Protein AF-A0A2H6LCN6-F1 (afdb_monomer_lite)

InterPro domains:
  IPR060695 HetZ-like [PF28104] (1-224)

Organism: NCBI:txid1861711

Radius of gyration: 23.99 Å; chains: 1; bounding box: 51×75×47 Å

pLDDT: mean 71.48, std 24.02, range [26.62, 96.69]

Secondary structure (DSSP, 8-state):
-TTSS--------BTTB------S--SHHHHHS-------HHHHH---S----S-SHHHHHHHHHHHHTTPPPPPHHHHHHHHHHHHHHHHHHHHTT-HHHHHHHHHHHTT--HHHHHHHTT--HHHHHHHHHHHHHHHHHIIIIISHHHHHHHTT--GGGGGG--HHHHHHHHHHS-HHHHHHHHHHHTT--HHHHHHHHT--HHHHHHHHHHHHHHHHHHHHHTT---------

Sequence (236 aa):
MAFTERYGKRRIPLPGRQQQLIILRAQTFSQQQPPETSVDIEQASEGSSGDGDGSWEEPAVHQLRSTMATQPEPEPEEDTLRSVVITELMSYLEQKQQSDCADYFSLRLKDLSTQEIETILNLTPRQRDYLQQRFKYHLIRFALLHRWELVHEWLEASLQTNLGLTPQQWEAYTSQLDEKQRSLLDLKQQGQPDEKIAKTLGLSMAQLQKRWFKILEQAWEIRNSLVSGSGASTHE

Structure (mmCIF, N/CA/C/O backbone):
data_AF-A0A2H6LCN6-F1
#
_entry.id   AF-A0A2H6LCN6-F1
#
loop_
_atom_site.group_PDB
_atom_site.id
_atom_site.type_symbol
_atom_site.label_atom_id
_atom_site.label_alt_id
_atom_site.label_comp_id
_atom_site.label_asym_id
_atom_site.label_entity_id
_atom_site.label_seq_id
_atom_site.pdbx_PDB_ins_code
_atom_site.Cartn_x
_atom_site.Cartn_y
_atom_site.Cartn_z
_atom_site.occupancy
_atom_site.B_iso_or_equiv
_atom_site.auth_seq_id
_atom_site.auth_comp_id
_atom_site.auth_asym_id
_atom_site.auth_atom_id
_atom_site.pdbx_PDB_model_num
ATOM 1 N N . MET A 1 1 ? 21.346 1.767 -2.905 1.00 28.45 1 MET A N 1
ATOM 2 C CA . MET A 1 1 ? 19.897 1.486 -3.024 1.00 28.45 1 MET A CA 1
ATOM 3 C C . MET A 1 1 ? 19.655 -0.026 -2.978 1.00 28.45 1 MET A C 1
ATOM 5 O O . MET A 1 1 ? 19.176 -0.605 -3.939 1.00 28.45 1 MET A O 1
ATOM 9 N N . ALA A 1 2 ? 19.984 -0.681 -1.862 1.00 26.62 2 ALA A N 1
ATOM 10 C CA . ALA A 1 2 ? 19.865 -2.138 -1.707 1.00 26.62 2 ALA A CA 1
ATOM 11 C C . ALA A 1 2 ? 18.451 -2.565 -1.251 1.00 26.62 2 ALA A C 1
ATOM 13 O O . ALA A 1 2 ? 18.298 -3.383 -0.352 1.00 26.62 2 ALA A O 1
ATOM 14 N N . PHE A 1 3 ? 17.411 -1.953 -1.828 1.00 31.33 3 PHE A N 1
ATOM 15 C CA . PHE A 1 3 ? 16.014 -2.127 -1.397 1.00 31.33 3 PHE A CA 1
ATOM 16 C C . PHE A 1 3 ? 15.195 -3.018 -2.355 1.00 31.33 3 PHE A C 1
ATOM 18 O O . PHE A 1 3 ? 14.040 -3.328 -2.088 1.00 31.33 3 PHE A O 1
ATOM 25 N N . THR A 1 4 ? 15.781 -3.462 -3.472 1.00 29.69 4 THR A N 1
ATOM 26 C CA . THR A 1 4 ? 15.070 -4.162 -4.563 1.00 29.69 4 THR A CA 1
ATOM 27 C C . THR A 1 4 ? 15.633 -5.545 -4.912 1.00 29.69 4 THR A C 1
ATOM 29 O O . THR A 1 4 ? 15.162 -6.165 -5.870 1.00 29.69 4 THR A O 1
ATOM 32 N N . GLU A 1 5 ? 16.612 -6.052 -4.155 1.00 32.50 5 GLU A N 1
ATOM 33 C CA . GLU A 1 5 ? 17.463 -7.168 -4.602 1.00 32.50 5 GLU A CA 1
ATOM 34 C C . GLU A 1 5 ? 17.247 -8.535 -3.946 1.00 32.50 5 GLU A C 1
ATOM 36 O O . GLU A 1 5 ? 17.967 -9.466 -4.289 1.00 32.50 5 GLU A O 1
ATOM 41 N N . ARG A 1 6 ? 16.278 -8.746 -3.051 1.00 32.25 6 ARG A N 1
ATOM 42 C CA . ARG A 1 6 ? 16.182 -10.060 -2.382 1.00 32.25 6 ARG A CA 1
ATOM 43 C C . ARG A 1 6 ? 14.769 -10.545 -2.137 1.00 32.25 6 ARG A C 1
ATOM 45 O O . ARG A 1 6 ? 14.374 -10.606 -0.985 1.00 32.25 6 ARG A O 1
ATOM 52 N N . TYR A 1 7 ? 14.022 -10.917 -3.178 1.00 33.53 7 TYR A N 1
ATOM 53 C CA . TYR A 1 7 ? 12.707 -11.533 -2.966 1.00 33.53 7 TYR A CA 1
ATOM 54 C C . TYR A 1 7 ? 12.333 -12.563 -4.035 1.00 33.53 7 TYR A C 1
ATOM 56 O O . T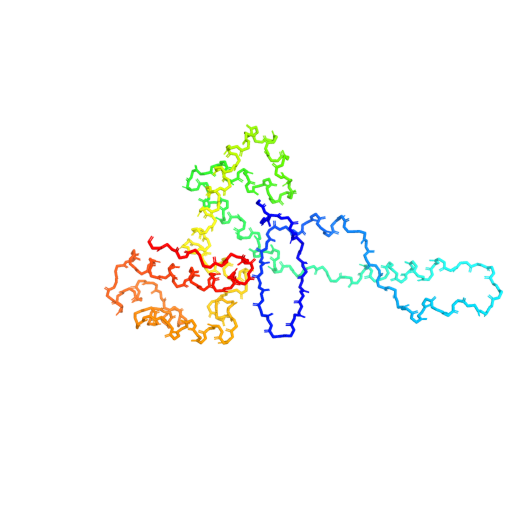YR A 1 7 ? 12.059 -12.209 -5.181 1.00 33.53 7 TYR A O 1
ATOM 64 N N . GLY A 1 8 ? 12.279 -13.821 -3.592 1.00 30.28 8 GLY A N 1
ATOM 65 C CA . GLY A 1 8 ? 11.270 -14.812 -3.961 1.00 30.28 8 GLY A CA 1
ATOM 66 C C . GLY A 1 8 ? 10.455 -15.159 -2.702 1.00 30.28 8 GLY A C 1
ATOM 67 O O . GLY A 1 8 ? 10.974 -15.069 -1.585 1.00 30.28 8 GLY A O 1
ATOM 68 N N . LYS A 1 9 ? 9.168 -15.491 -2.858 1.00 34.91 9 LYS A N 1
ATOM 69 C CA . LYS A 1 9 ? 8.232 -15.843 -1.770 1.00 34.91 9 LYS A CA 1
ATOM 70 C C . LYS A 1 9 ? 8.715 -17.132 -1.078 1.00 34.91 9 LYS A C 1
ATOM 72 O O . LYS A 1 9 ? 8.449 -18.221 -1.569 1.00 34.91 9 LYS A O 1
ATOM 77 N N . ARG A 1 10 ? 9.394 -17.032 0.072 1.00 33.03 10 ARG A N 1
ATOM 78 C CA . ARG A 1 10 ? 9.550 -18.160 1.009 1.00 33.03 10 ARG A CA 1
ATOM 79 C C . ARG A 1 10 ? 8.737 -17.850 2.264 1.00 33.03 10 ARG A C 1
ATOM 81 O O . ARG A 1 10 ? 9.038 -16.890 2.970 1.00 33.03 10 ARG A O 1
ATOM 88 N N . ARG A 1 11 ? 7.701 -18.652 2.538 1.00 39.31 11 ARG A N 1
ATOM 89 C CA . ARG A 1 11 ? 7.079 -18.724 3.869 1.00 39.31 11 ARG A CA 1
ATOM 90 C C . ARG A 1 11 ? 8.160 -19.285 4.805 1.00 39.31 11 ARG A C 1
ATOM 92 O O . ARG A 1 11 ? 8.452 -20.473 4.735 1.00 39.31 11 ARG A O 1
ATOM 99 N N . ILE A 1 12 ? 8.808 -18.444 5.612 1.00 36.09 12 ILE A N 1
ATOM 100 C CA . ILE A 1 12 ? 9.667 -18.916 6.709 1.00 36.09 12 ILE A CA 1
ATOM 101 C C . ILE A 1 12 ? 8.837 -18.791 7.989 1.00 36.09 12 ILE A C 1
ATOM 103 O O . ILE A 1 12 ? 8.703 -17.679 8.502 1.00 36.09 12 ILE A O 1
ATOM 107 N N . PRO A 1 13 ? 8.242 -19.882 8.502 1.00 35.38 13 PRO A N 1
ATOM 108 C CA . PRO A 1 13 ? 7.629 -19.853 9.819 1.00 35.38 13 PRO A CA 1
ATOM 109 C C . PRO A 1 13 ? 8.750 -19.692 10.850 1.00 35.38 13 PRO A C 1
ATOM 111 O O . PRO A 1 13 ? 9.486 -20.632 11.140 1.00 35.38 13 PRO A O 1
ATOM 114 N N . LEU A 1 14 ? 8.921 -18.481 11.380 1.00 37.59 14 LEU A N 1
ATOM 115 C CA . LEU A 1 14 ? 9.747 -18.261 12.562 1.00 37.59 14 LEU A CA 1
ATOM 116 C C . LEU A 1 14 ? 8.844 -18.331 13.798 1.00 37.59 14 LEU A C 1
ATOM 118 O O . LEU A 1 14 ? 7.821 -17.637 13.832 1.00 37.59 14 LEU A O 1
ATOM 122 N N . PRO A 1 15 ? 9.200 -19.119 14.828 1.00 32.84 15 PRO A N 1
ATOM 123 C CA . PRO A 1 15 ? 8.455 -19.122 16.078 1.00 32.84 15 PRO A CA 1
ATOM 124 C C . PRO A 1 15 ? 8.457 -17.701 16.666 1.00 32.84 15 PRO A C 1
ATOM 126 O O . PRO A 1 15 ? 9.507 -17.142 16.975 1.00 32.84 15 PRO A O 1
ATOM 129 N N . GLY A 1 16 ? 7.269 -17.094 16.764 1.00 46.12 16 GLY A N 1
ATOM 130 C CA . GLY A 1 16 ? 7.057 -15.797 17.418 1.00 46.12 16 GLY A CA 1
ATOM 131 C C . GLY A 1 16 ? 7.176 -14.532 16.553 1.00 46.12 16 GLY A C 1
ATOM 132 O O . GLY A 1 16 ? 7.201 -13.441 17.120 1.00 46.12 16 GLY A O 1
ATOM 133 N N . ARG A 1 17 ? 7.235 -14.610 15.213 1.00 41.69 17 ARG A N 1
ATOM 134 C CA . ARG A 1 17 ? 7.243 -13.411 14.342 1.00 41.69 17 ARG A CA 1
ATOM 135 C C . ARG A 1 17 ? 6.288 -13.549 13.156 1.00 41.69 17 ARG A C 1
ATOM 137 O O . ARG A 1 17 ? 6.516 -14.375 12.281 1.00 41.69 17 ARG A O 1
ATOM 144 N N . GLN A 1 18 ? 5.264 -12.695 13.091 1.00 41.59 18 GLN A N 1
ATOM 145 C CA . GLN A 1 18 ? 4.463 -12.497 11.878 1.00 41.59 18 GLN A CA 1
ATOM 146 C C . GLN A 1 18 ? 5.061 -11.335 11.083 1.00 41.59 18 GLN A C 1
ATOM 148 O O . GLN A 1 18 ? 4.838 -10.169 11.393 1.00 41.59 18 GLN A O 1
ATOM 153 N N . GLN A 1 19 ? 5.888 -11.653 10.091 1.00 37.28 19 GLN A N 1
ATOM 154 C CA . GLN A 1 19 ? 6.303 -10.702 9.063 1.00 37.28 19 GLN A CA 1
ATOM 155 C C . GLN A 1 19 ? 5.749 -11.192 7.727 1.00 37.28 19 GLN A C 1
ATOM 157 O O . GLN A 1 19 ? 6.141 -12.250 7.241 1.00 37.28 19 GLN A O 1
ATOM 162 N N . GLN A 1 20 ? 4.834 -10.418 7.144 1.00 36.53 20 GLN A N 1
ATOM 163 C CA . GLN A 1 20 ? 4.311 -10.620 5.797 1.00 36.53 20 GLN A CA 1
ATOM 164 C C . GLN A 1 20 ? 4.776 -9.454 4.920 1.00 36.53 20 GLN A C 1
ATOM 166 O O . GLN A 1 20 ? 4.265 -8.338 5.007 1.00 36.53 20 GLN A O 1
ATOM 171 N N . LEU A 1 21 ? 5.766 -9.718 4.069 1.00 36.62 21 LEU A N 1
ATOM 172 C CA . LEU A 1 21 ? 6.075 -8.884 2.912 1.00 36.62 21 LEU A CA 1
ATOM 173 C C . LEU A 1 21 ? 5.532 -9.600 1.682 1.00 36.62 21 LEU A C 1
ATOM 175 O O . LEU A 1 21 ? 6.139 -10.554 1.194 1.00 36.62 21 LEU A O 1
ATOM 179 N N . ILE A 1 22 ? 4.399 -9.140 1.161 1.00 39.41 22 ILE A N 1
ATOM 180 C CA . ILE A 1 22 ? 3.970 -9.531 -0.180 1.00 39.41 22 ILE A CA 1
ATOM 181 C C . ILE A 1 22 ? 4.684 -8.608 -1.151 1.00 39.41 22 ILE A C 1
ATOM 183 O O . ILE A 1 22 ? 4.366 -7.429 -1.306 1.00 39.41 22 ILE A O 1
ATOM 187 N N . ILE A 1 23 ? 5.716 -9.164 -1.769 1.00 37.53 23 ILE A N 1
ATOM 188 C CA . ILE A 1 23 ? 6.458 -8.530 -2.843 1.00 37.53 23 ILE A CA 1
ATOM 189 C C . ILE A 1 23 ? 6.049 -9.236 -4.125 1.00 37.53 23 ILE A C 1
ATOM 191 O O . ILE A 1 23 ? 6.101 -10.459 -4.228 1.00 37.53 23 ILE A O 1
ATOM 195 N N . LEU A 1 24 ? 5.595 -8.433 -5.086 1.00 38.62 24 LEU A N 1
ATOM 196 C CA . LEU A 1 24 ? 5.210 -8.808 -6.446 1.00 38.62 24 LEU A CA 1
ATOM 197 C C . LEU A 1 24 ? 6.424 -9.335 -7.243 1.00 38.62 24 LEU A C 1
ATOM 199 O O . LEU A 1 24 ? 6.860 -8.695 -8.194 1.00 38.62 24 LEU A O 1
ATOM 203 N N . ARG A 1 25 ? 7.015 -10.455 -6.825 1.00 38.84 25 ARG A N 1
ATOM 204 C CA . ARG A 1 25 ? 7.988 -11.243 -7.593 1.00 38.84 25 ARG A CA 1
ATOM 205 C C . ARG A 1 25 ? 7.870 -12.701 -7.177 1.00 38.84 25 ARG A C 1
ATOM 207 O O . ARG A 1 25 ? 8.316 -13.075 -6.093 1.00 38.84 25 ARG A O 1
ATOM 214 N N . ALA A 1 26 ? 7.240 -13.512 -8.016 1.00 36.38 26 ALA A N 1
ATOM 215 C CA . ALA A 1 26 ? 7.164 -14.950 -7.778 1.00 36.38 26 ALA A CA 1
ATOM 216 C C . ALA A 1 26 ? 6.954 -15.777 -9.056 1.00 36.38 26 ALA A C 1
ATOM 218 O O . ALA A 1 26 ? 6.445 -16.883 -8.945 1.00 36.38 26 ALA A O 1
ATOM 219 N N . GLN A 1 27 ? 7.326 -15.295 -10.248 1.00 40.25 27 GLN A N 1
ATOM 220 C CA . GLN A 1 27 ? 7.398 -16.190 -11.411 1.00 40.25 27 GLN A CA 1
ATOM 221 C C . GLN A 1 27 ? 8.844 -16.576 -11.745 1.00 40.25 27 GLN A C 1
ATOM 223 O O . GLN A 1 27 ? 9.127 -17.751 -11.944 1.00 40.25 27 GLN A O 1
ATOM 228 N N . THR A 1 28 ? 9.802 -15.654 -11.689 1.00 39.06 28 THR A N 1
ATOM 229 C CA . THR A 1 28 ? 11.196 -15.968 -12.066 1.00 39.06 28 THR A CA 1
ATOM 230 C C . THR A 1 28 ? 11.962 -16.820 -11.056 1.00 39.06 28 THR A C 1
ATOM 232 O O . THR A 1 28 ? 12.754 -17.660 -11.469 1.00 39.06 28 THR A O 1
ATOM 235 N N . PHE A 1 29 ? 11.736 -16.670 -9.744 1.00 40.22 29 PHE A N 1
ATOM 236 C CA . PHE A 1 29 ? 12.520 -17.431 -8.757 1.00 40.22 29 PHE A CA 1
ATOM 237 C C . PHE A 1 29 ? 12.154 -18.924 -8.738 1.00 40.22 29 PHE A C 1
ATOM 239 O O . PHE A 1 29 ? 13.048 -19.750 -8.626 1.00 40.22 29 PHE A O 1
ATOM 246 N N . SER A 1 30 ? 10.877 -19.288 -8.918 1.00 39.81 30 SER A N 1
ATOM 247 C CA . SER A 1 30 ? 10.485 -20.705 -9.000 1.00 39.81 30 SER A CA 1
ATOM 248 C C . SER A 1 30 ? 10.854 -21.346 -10.341 1.00 39.81 30 SER A C 1
ATOM 250 O O . SER A 1 30 ? 11.123 -22.539 -10.375 1.00 39.81 30 SER A O 1
ATOM 252 N N . GLN A 1 31 ? 10.913 -20.572 -11.433 1.00 39.78 31 GLN A N 1
ATOM 253 C CA . GLN A 1 31 ? 11.301 -21.087 -12.753 1.00 39.78 31 GLN A CA 1
ATOM 254 C C . GLN A 1 31 ? 12.821 -21.151 -12.976 1.00 39.78 31 GLN A C 1
ATOM 256 O O . GLN A 1 31 ? 13.271 -21.900 -13.839 1.00 39.78 31 GLN A O 1
ATOM 261 N N . GLN A 1 32 ? 13.616 -20.374 -12.231 1.00 39.25 32 GLN A N 1
ATOM 262 C CA . GLN A 1 32 ? 15.083 -20.377 -12.334 1.00 39.25 32 GLN A CA 1
ATOM 263 C C . GLN A 1 32 ? 15.787 -21.149 -11.213 1.00 39.25 32 GLN A C 1
ATOM 265 O O . GLN A 1 32 ? 17.002 -21.338 -11.287 1.00 39.25 32 GLN A O 1
ATOM 270 N N . GLN A 1 33 ? 15.067 -21.607 -10.185 1.00 39.81 33 GLN A N 1
ATOM 271 C CA . GLN A 1 33 ? 15.630 -22.577 -9.254 1.00 39.81 33 GLN A CA 1
ATOM 272 C C . GLN A 1 33 ? 15.673 -23.954 -9.929 1.00 39.81 33 GLN A C 1
ATOM 274 O O . GLN A 1 33 ? 14.645 -24.421 -10.426 1.00 39.81 33 GLN A O 1
ATOM 279 N N . PRO A 1 34 ? 16.834 -24.637 -9.940 1.00 42.47 34 PRO A N 1
ATOM 280 C CA . PRO A 1 34 ? 16.850 -26.069 -10.190 1.00 42.47 34 PRO A CA 1
ATOM 281 C C . PRO A 1 34 ? 15.880 -26.728 -9.200 1.00 42.47 34 PRO A C 1
ATOM 283 O O . PRO A 1 34 ? 15.844 -26.295 -8.045 1.00 42.47 34 PRO A O 1
ATOM 286 N N . PRO A 1 35 ? 15.094 -27.737 -9.607 1.00 46.28 35 PRO A N 1
ATOM 287 C CA . PRO A 1 35 ? 14.203 -28.437 -8.690 1.00 46.28 35 PRO A CA 1
ATOM 288 C C . PRO A 1 35 ? 15.004 -28.940 -7.481 1.00 46.28 35 PRO A C 1
ATOM 290 O O . PRO A 1 35 ? 15.865 -29.811 -7.610 1.00 46.28 35 PRO A O 1
ATOM 293 N N . GLU A 1 36 ? 14.766 -28.348 -6.307 1.00 43.69 36 GLU A N 1
ATOM 294 C CA . GLU A 1 36 ? 15.452 -28.740 -5.078 1.00 43.69 36 GLU A CA 1
ATOM 295 C C . GLU A 1 36 ? 14.887 -30.090 -4.623 1.00 43.69 36 GLU A C 1
ATOM 297 O O . GLU A 1 36 ? 13.738 -30.196 -4.198 1.00 43.69 36 GLU A O 1
ATOM 302 N N . THR A 1 37 ? 15.703 -31.137 -4.739 1.00 45.06 37 THR A N 1
ATOM 303 C CA . THR A 1 37 ? 15.413 -32.459 -4.178 1.00 45.06 37 THR A CA 1
ATOM 304 C C . THR A 1 37 ? 16.066 -32.533 -2.804 1.00 45.06 37 THR A C 1
ATOM 306 O O . THR A 1 37 ? 17.290 -32.475 -2.695 1.00 45.06 37 THR A O 1
ATOM 309 N N . SER A 1 38 ? 15.270 -32.638 -1.740 1.00 41.53 38 SER A N 1
ATOM 310 C CA . SER A 1 38 ? 15.794 -32.962 -0.414 1.00 41.53 38 SER A CA 1
ATOM 311 C C . SER A 1 38 ? 16.201 -34.433 -0.399 1.00 41.53 38 SER A C 1
ATOM 313 O O . SER A 1 38 ? 15.341 -35.308 -0.486 1.00 41.53 38 SER A O 1
ATOM 315 N N . VAL A 1 39 ? 17.503 -34.697 -0.318 1.00 41.53 39 VAL A N 1
ATOM 316 C CA . VAL A 1 39 ? 18.042 -36.049 -0.149 1.00 41.53 39 VAL A CA 1
ATOM 317 C C . VAL A 1 39 ? 18.209 -36.301 1.344 1.00 41.53 39 VAL A C 1
ATOM 319 O O . VAL A 1 39 ? 18.858 -35.511 2.033 1.00 41.53 39 VAL A O 1
ATOM 322 N N . ASP A 1 40 ? 17.602 -37.374 1.844 1.00 44.00 40 ASP A N 1
ATOM 323 C CA . ASP A 1 40 ? 17.824 -37.833 3.211 1.00 44.00 40 ASP A CA 1
ATOM 324 C C . ASP A 1 40 ? 19.282 -38.306 3.351 1.00 44.00 40 ASP A C 1
ATOM 326 O O . ASP A 1 40 ? 19.753 -39.159 2.593 1.00 44.00 40 ASP A O 1
ATOM 330 N N . ILE A 1 41 ? 20.017 -37.709 4.293 1.00 45.25 41 ILE A N 1
ATOM 331 C CA . ILE A 1 41 ? 21.436 -38.000 4.531 1.00 45.25 41 ILE A CA 1
ATOM 332 C C . ILE A 1 41 ? 21.637 -39.450 4.983 1.00 45.25 41 ILE A C 1
ATOM 334 O O . ILE A 1 41 ? 22.669 -40.033 4.647 1.00 45.25 41 ILE A O 1
ATOM 338 N N . GLU A 1 42 ? 20.669 -40.050 5.686 1.00 47.97 42 GLU A N 1
ATOM 339 C CA . GLU A 1 42 ? 20.775 -41.456 6.091 1.00 47.97 42 GLU A CA 1
ATOM 340 C C . GLU A 1 42 ? 20.684 -42.378 4.869 1.00 47.97 42 GLU A C 1
ATOM 342 O O . GLU A 1 42 ? 21.542 -43.241 4.682 1.00 47.97 42 GLU A O 1
ATOM 347 N N . GLN A 1 43 ? 19.755 -42.098 3.951 1.00 50.94 43 GLN A N 1
ATOM 348 C CA . GLN A 1 43 ? 19.548 -42.875 2.724 1.00 50.94 43 GLN A CA 1
ATOM 349 C C . GLN A 1 43 ? 20.700 -42.727 1.709 1.00 50.94 43 GLN A C 1
ATOM 351 O O . GLN A 1 43 ? 20.960 -43.636 0.922 1.00 50.94 43 GLN A O 1
ATOM 356 N N . ALA A 1 44 ? 21.431 -41.608 1.739 1.00 50.25 44 ALA A N 1
ATOM 357 C CA . ALA A 1 44 ? 22.631 -41.398 0.925 1.00 50.25 44 ALA A CA 1
ATOM 358 C C . ALA A 1 44 ? 23.881 -42.128 1.463 1.00 50.25 44 ALA A C 1
ATOM 360 O O . ALA A 1 44 ? 24.870 -42.260 0.740 1.00 50.25 44 ALA A O 1
ATOM 361 N N . SER A 1 45 ? 23.859 -42.583 2.722 1.00 49.00 45 SER A N 1
ATOM 362 C CA . SER A 1 45 ? 25.023 -43.171 3.402 1.00 49.00 45 SER A CA 1
ATOM 363 C C . SER A 1 45 ? 25.109 -44.702 3.323 1.00 49.00 45 SER A C 1
ATOM 365 O O . SER A 1 45 ? 26.173 -45.264 3.576 1.00 49.00 45 SER A O 1
ATOM 367 N N . GLU A 1 46 ? 24.039 -45.388 2.908 1.00 50.78 46 GLU A N 1
ATOM 368 C CA . GLU A 1 46 ? 23.971 -46.863 2.876 1.00 50.78 46 GLU A CA 1
ATOM 369 C C . GLU A 1 46 ? 24.609 -47.509 1.626 1.00 50.78 46 GLU A C 1
ATOM 371 O O . GLU A 1 46 ? 24.524 -48.719 1.406 1.00 50.78 46 GLU A O 1
ATOM 376 N N . GLY A 1 47 ? 25.312 -46.732 0.802 1.00 47.62 47 GLY A N 1
ATOM 377 C CA . GLY A 1 47 ? 26.015 -47.232 -0.377 1.00 47.62 47 GLY A CA 1
ATOM 378 C C . GLY A 1 47 ? 27.361 -47.888 -0.061 1.00 47.62 47 GLY A C 1
ATOM 379 O O . GLY A 1 47 ? 28.391 -47.277 -0.321 1.00 47.62 47 GLY A O 1
ATOM 380 N N . SER A 1 48 ? 27.371 -49.123 0.456 1.00 48.84 48 SER A N 1
ATOM 381 C CA . SER A 1 48 ? 28.388 -50.143 0.119 1.00 48.84 48 SER A CA 1
ATOM 382 C C . SER A 1 48 ? 28.132 -51.454 0.864 1.00 48.84 48 SER A C 1
ATOM 384 O O . SER A 1 48 ? 28.595 -51.628 1.991 1.00 48.84 48 SER A O 1
ATOM 386 N N . SER A 1 49 ? 27.420 -52.386 0.224 1.00 44.97 49 SER A N 1
ATOM 387 C CA . SER A 1 49 ? 27.595 -53.843 0.377 1.00 44.97 49 SER A CA 1
ATOM 388 C C . SER A 1 49 ? 26.682 -54.573 -0.614 1.00 44.97 49 SER A C 1
ATOM 390 O O . SER A 1 49 ? 25.565 -54.945 -0.270 1.00 44.97 49 SER A O 1
ATOM 392 N N . GLY A 1 50 ? 27.136 -54.785 -1.849 1.00 41.44 50 GLY A N 1
ATOM 393 C CA . GLY A 1 50 ? 26.408 -55.644 -2.785 1.00 41.44 50 GLY A CA 1
ATOM 394 C C . GLY A 1 50 ? 26.765 -55.388 -4.237 1.00 41.44 50 GLY A C 1
ATOM 395 O O . GLY A 1 50 ? 26.247 -54.464 -4.850 1.00 41.44 50 GLY A O 1
ATOM 396 N N . ASP A 1 51 ? 27.656 -56.223 -4.756 1.00 46.03 51 ASP A N 1
ATOM 397 C CA . ASP A 1 51 ? 27.975 -56.383 -6.174 1.00 46.03 51 ASP A CA 1
ATOM 398 C C . ASP A 1 51 ? 26.674 -56.575 -6.985 1.00 46.03 51 ASP A C 1
ATOM 400 O O . ASP A 1 51 ? 25.884 -57.474 -6.685 1.00 46.03 51 ASP A O 1
ATOM 404 N N . GLY A 1 52 ? 26.411 -55.711 -7.967 1.00 37.69 52 GLY A N 1
ATOM 405 C CA . GLY A 1 52 ? 25.142 -55.716 -8.696 1.00 37.69 52 GLY A CA 1
ATOM 406 C C . GLY A 1 52 ? 25.066 -54.638 -9.770 1.00 37.69 52 GLY A C 1
ATOM 407 O O . GLY A 1 52 ? 24.586 -53.533 -9.532 1.00 37.69 52 GLY A O 1
ATOM 408 N N . ASP A 1 53 ? 25.560 -54.989 -10.952 1.00 46.78 53 ASP A N 1
ATOM 409 C CA . ASP A 1 53 ? 25.337 -54.308 -12.226 1.00 46.78 53 ASP A CA 1
ATOM 410 C C . ASP A 1 53 ? 23.827 -54.108 -12.484 1.00 46.78 53 ASP A C 1
ATOM 412 O O . ASP A 1 53 ? 23.062 -55.074 -12.479 1.00 46.78 53 ASP A O 1
ATOM 416 N N . GLY A 1 54 ? 23.398 -52.858 -12.701 1.00 45.19 54 GLY A N 1
ATOM 417 C CA . GLY A 1 54 ? 22.063 -52.531 -13.217 1.00 45.19 54 GLY A CA 1
ATOM 418 C C . GLY A 1 54 ? 21.215 -51.557 -12.385 1.00 45.19 54 GLY A C 1
ATOM 419 O O . GLY A 1 54 ? 20.574 -51.931 -11.412 1.00 45.19 54 GLY A O 1
ATOM 420 N N . SER A 1 55 ? 21.100 -50.325 -12.892 1.00 46.09 55 SER A N 1
ATOM 421 C CA . SER A 1 55 ? 19.948 -49.418 -12.716 1.00 46.09 55 SER A CA 1
ATOM 422 C C . SER A 1 55 ? 19.643 -48.880 -11.302 1.00 46.09 55 SER A C 1
ATOM 424 O O . SER A 1 55 ? 18.542 -49.023 -10.775 1.00 46.09 55 SER A O 1
ATOM 426 N N . TRP A 1 56 ? 20.586 -48.139 -10.712 1.00 42.66 56 TRP A N 1
ATOM 427 C CA . TRP A 1 56 ? 20.292 -47.233 -9.583 1.00 42.66 56 TRP A CA 1
ATOM 428 C C . TRP A 1 56 ? 19.480 -45.987 -9.995 1.00 42.66 56 TRP A C 1
ATOM 430 O O . TRP A 1 56 ? 18.955 -45.274 -9.142 1.00 42.66 56 TRP A O 1
ATOM 440 N N . GLU A 1 57 ? 19.361 -45.711 -11.297 1.00 45.59 57 GLU A N 1
ATOM 441 C CA . GLU A 1 57 ? 18.720 -44.493 -11.802 1.00 45.59 57 GLU A CA 1
ATOM 442 C C . GLU A 1 57 ? 17.188 -44.609 -11.901 1.00 45.59 57 GLU A C 1
ATOM 444 O O . GLU A 1 57 ? 16.488 -43.615 -11.737 1.00 45.59 57 GLU A O 1
ATOM 449 N N . GLU A 1 58 ? 16.612 -45.796 -12.107 1.00 49.62 58 GLU A N 1
ATOM 450 C CA . GLU A 1 58 ? 15.162 -45.928 -12.328 1.00 49.62 58 GLU A CA 1
ATOM 451 C C . GLU A 1 58 ? 14.263 -45.658 -11.107 1.00 49.62 58 GLU A C 1
ATOM 453 O O . GLU A 1 58 ? 13.295 -44.905 -11.265 1.00 49.62 58 GLU A O 1
ATOM 458 N N . PRO A 1 59 ? 14.513 -46.199 -9.896 1.00 52.53 59 PRO A N 1
ATOM 459 C CA . PRO A 1 59 ? 13.569 -46.054 -8.785 1.00 52.53 59 PRO A CA 1
ATOM 460 C C . PRO A 1 59 ? 13.537 -44.624 -8.230 1.00 52.53 59 PRO A C 1
ATOM 462 O O . PRO A 1 59 ? 12.457 -44.095 -7.956 1.00 52.53 59 PRO A O 1
ATOM 465 N N . ALA A 1 60 ? 14.696 -43.961 -8.159 1.00 52.03 60 ALA A N 1
ATOM 466 C CA . ALA A 1 60 ? 14.802 -42.569 -7.728 1.00 52.03 60 ALA A CA 1
ATOM 467 C C . ALA A 1 60 ? 14.110 -41.617 -8.719 1.00 52.03 60 ALA A C 1
ATOM 469 O O . ALA A 1 60 ? 13.361 -40.725 -8.317 1.00 52.03 60 ALA A O 1
ATOM 470 N N . VAL A 1 61 ? 14.279 -41.846 -10.027 1.00 53.53 61 VAL A N 1
ATOM 471 C CA . VAL A 1 61 ? 13.634 -41.039 -11.075 1.00 53.53 61 VAL A CA 1
ATOM 472 C C . VAL A 1 61 ? 12.123 -41.298 -11.131 1.00 53.53 61 VAL A C 1
ATOM 474 O O . VAL A 1 61 ? 11.346 -40.379 -11.401 1.00 53.53 61 VAL A O 1
ATOM 477 N N . HIS A 1 62 ? 11.667 -42.518 -10.832 1.00 53.94 62 HIS A N 1
ATOM 478 C CA . HIS A 1 62 ? 10.240 -42.835 -10.759 1.00 53.94 62 HIS A CA 1
ATOM 479 C C . HIS A 1 62 ? 9.572 -42.218 -9.522 1.00 53.94 62 HIS A C 1
ATOM 481 O O . HIS A 1 62 ? 8.461 -41.698 -9.631 1.00 53.94 62 HIS A O 1
ATOM 487 N N . GLN A 1 63 ? 10.249 -42.202 -8.368 1.00 53.25 63 GLN A N 1
ATOM 488 C CA . GLN A 1 63 ? 9.783 -41.486 -7.175 1.00 53.25 63 GLN A CA 1
ATOM 489 C C . GLN A 1 63 ? 9.747 -39.973 -7.389 1.00 53.25 63 GLN A C 1
ATOM 491 O O . GLN A 1 63 ? 8.760 -39.351 -6.996 1.00 53.25 63 GLN A O 1
ATOM 496 N N . LEU A 1 64 ? 10.747 -39.398 -8.068 1.00 49.41 64 LEU A N 1
ATOM 497 C CA . LEU A 1 64 ? 10.764 -37.988 -8.474 1.00 49.41 64 LEU A CA 1
ATOM 498 C C . LEU A 1 64 ? 9.575 -37.645 -9.383 1.00 49.41 64 LEU A C 1
ATOM 500 O O . LEU A 1 64 ? 8.874 -36.668 -9.139 1.00 49.41 64 LEU A O 1
ATOM 504 N N . ARG A 1 65 ? 9.268 -38.479 -10.387 1.00 51.66 65 ARG A N 1
ATOM 505 C CA . ARG A 1 65 ? 8.085 -38.280 -11.248 1.00 51.66 65 ARG A CA 1
ATOM 506 C C . ARG A 1 65 ? 6.772 -38.380 -10.471 1.00 51.66 65 ARG A C 1
ATOM 508 O O . ARG A 1 65 ? 5.880 -37.563 -10.685 1.00 51.66 65 ARG A O 1
ATOM 515 N N . SER A 1 66 ? 6.660 -39.340 -9.556 1.00 52.88 66 SER A N 1
ATOM 516 C CA . SER A 1 66 ? 5.463 -39.513 -8.726 1.00 52.88 66 SER A CA 1
ATOM 517 C C . SER A 1 66 ? 5.249 -38.350 -7.753 1.00 52.88 66 SER A C 1
ATOM 519 O O . SER A 1 66 ? 4.113 -37.916 -7.584 1.00 52.88 66 SER A O 1
ATOM 521 N N . THR A 1 67 ? 6.321 -37.811 -7.159 1.00 50.59 67 T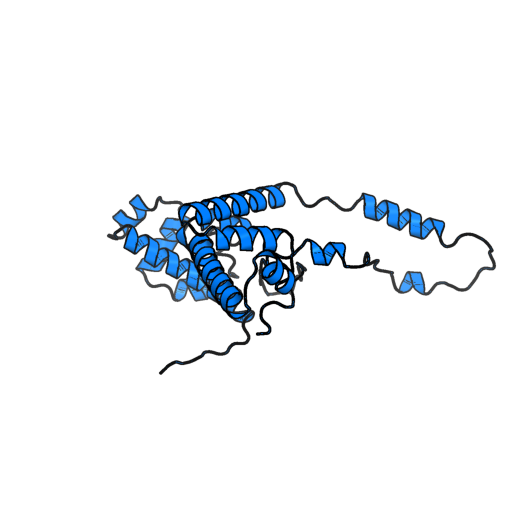HR A N 1
ATOM 522 C CA . THR A 1 67 ? 6.258 -36.658 -6.236 1.00 50.59 67 THR A CA 1
ATOM 523 C C . THR A 1 67 ? 6.018 -35.338 -6.962 1.00 50.59 67 THR A C 1
ATOM 525 O O . THR A 1 67 ? 5.278 -34.499 -6.454 1.00 50.59 67 THR A O 1
ATOM 528 N N . MET A 1 68 ? 6.543 -35.166 -8.179 1.00 45.88 68 MET A N 1
ATOM 529 C CA . MET A 1 68 ? 6.193 -34.024 -9.033 1.00 45.88 68 MET A CA 1
ATOM 530 C C . MET A 1 68 ? 4.719 -34.056 -9.469 1.00 45.88 68 MET A C 1
ATOM 532 O O . MET A 1 68 ? 4.100 -33.004 -9.576 1.00 45.88 68 MET A O 1
ATOM 536 N N . ALA A 1 69 ? 4.134 -35.243 -9.663 1.00 51.81 69 ALA A N 1
ATOM 537 C CA . ALA A 1 69 ? 2.721 -35.401 -10.021 1.00 51.81 69 ALA A CA 1
ATOM 538 C C . ALA A 1 69 ? 1.739 -35.183 -8.851 1.00 51.81 69 ALA A C 1
ATOM 540 O O . ALA A 1 69 ? 0.538 -35.073 -9.084 1.00 51.81 69 ALA A O 1
ATOM 541 N N . THR A 1 70 ? 2.224 -35.135 -7.604 1.00 44.69 70 THR A N 1
ATOM 542 C CA . THR A 1 70 ? 1.400 -34.907 -6.401 1.00 44.69 70 THR A CA 1
ATOM 543 C C . THR A 1 70 ? 1.578 -33.525 -5.779 1.00 44.69 70 THR A C 1
ATOM 545 O O . THR A 1 70 ? 0.984 -33.270 -4.731 1.00 44.69 70 THR A O 1
ATOM 548 N N . GLN A 1 71 ? 2.353 -32.619 -6.392 1.00 41.91 71 GLN A N 1
ATOM 549 C CA . GLN A 1 71 ? 2.367 -31.230 -5.937 1.00 41.91 71 GLN A CA 1
ATOM 550 C C . GLN A 1 71 ? 0.960 -30.639 -6.109 1.00 41.91 71 GLN A C 1
ATOM 552 O O . GLN A 1 71 ? 0.459 -30.610 -7.234 1.00 41.91 71 GLN A O 1
ATOM 557 N N . PRO A 1 72 ? 0.302 -30.196 -5.021 1.00 43.19 72 PRO A N 1
ATOM 558 C CA . PRO A 1 72 ? -0.963 -29.491 -5.133 1.00 43.19 72 PRO A CA 1
ATOM 559 C C . PRO A 1 72 ? -0.723 -28.242 -5.978 1.00 43.19 72 PRO A C 1
ATOM 561 O O . PRO A 1 72 ? 0.163 -27.446 -5.654 1.00 43.19 72 PRO A O 1
ATOM 564 N N . GLU A 1 73 ? -1.481 -28.080 -7.063 1.00 48.50 73 GLU A N 1
ATOM 565 C CA . GLU A 1 73 ? -1.547 -26.790 -7.744 1.00 48.50 73 GLU A CA 1
ATOM 566 C C . GLU A 1 73 ? -1.919 -25.711 -6.710 1.00 48.50 73 GLU A C 1
ATOM 568 O O . GLU A 1 73 ? -2.702 -25.997 -5.795 1.00 48.50 73 GLU A O 1
ATOM 573 N N . PRO A 1 74 ? -1.333 -24.501 -6.790 1.00 47.94 74 PRO A N 1
ATOM 574 C CA . PRO A 1 74 ? -1.708 -23.414 -5.894 1.00 47.94 74 PRO A CA 1
ATOM 575 C C . PRO A 1 74 ? -3.230 -23.229 -5.936 1.00 47.94 74 PRO A C 1
ATOM 577 O O . PRO A 1 74 ? -3.827 -23.232 -7.011 1.00 47.94 74 PRO A O 1
ATOM 580 N N . GLU A 1 75 ? -3.857 -23.139 -4.759 1.00 45.03 75 GLU A N 1
ATOM 581 C CA . GLU A 1 75 ? -5.314 -23.078 -4.629 1.00 45.03 75 GLU A CA 1
ATOM 582 C C . GLU A 1 75 ? -5.906 -21.986 -5.542 1.00 45.03 75 GLU A C 1
ATOM 584 O O . GLU A 1 75 ? -5.418 -20.851 -5.543 1.00 45.03 75 GLU A O 1
ATOM 589 N N . PRO A 1 76 ? -6.981 -22.286 -6.296 1.00 52.97 76 PRO A N 1
ATOM 590 C CA . PRO A 1 76 ? -7.527 -21.386 -7.315 1.00 52.97 76 PRO A CA 1
ATOM 591 C C . PRO A 1 76 ? -7.998 -20.035 -6.751 1.00 52.97 76 PRO A C 1
ATOM 593 O O . PRO A 1 76 ? -8.061 -19.046 -7.480 1.00 52.97 76 PRO A O 1
ATOM 596 N N . GLU A 1 77 ? -8.311 -19.957 -5.457 1.00 51.91 77 GLU A N 1
ATOM 597 C CA . GLU A 1 77 ? -8.819 -18.744 -4.812 1.00 51.91 77 GLU A CA 1
ATOM 598 C C . GLU A 1 77 ? -7.755 -17.632 -4.707 1.00 51.91 77 GLU A C 1
ATOM 600 O O . GLU A 1 77 ? -8.049 -16.478 -5.035 1.00 51.91 77 GLU A O 1
ATOM 605 N N . GLU A 1 78 ? -6.501 -17.953 -4.356 1.00 51.91 78 GLU A N 1
ATOM 606 C CA . GLU A 1 78 ? -5.420 -16.953 -4.250 1.00 51.91 78 GLU A CA 1
ATOM 607 C C . GLU A 1 78 ? -5.112 -16.304 -5.615 1.00 51.91 78 GLU A C 1
ATOM 609 O O . GLU A 1 78 ? -4.904 -15.084 -5.708 1.00 51.91 78 GLU A O 1
ATOM 614 N N . ASP A 1 79 ? -5.132 -17.102 -6.687 1.00 62.31 79 ASP A N 1
ATOM 615 C CA . ASP A 1 79 ? -4.899 -16.626 -8.053 1.00 62.31 79 ASP A CA 1
ATOM 616 C C . ASP A 1 79 ? -6.055 -15.751 -8.559 1.00 62.31 79 ASP A C 1
ATOM 618 O O . ASP A 1 79 ? -5.823 -14.741 -9.240 1.00 62.31 79 ASP A O 1
ATOM 622 N N . THR A 1 80 ? -7.295 -16.049 -8.153 1.00 78.19 80 THR A N 1
ATOM 623 C CA . THR A 1 80 ? -8.447 -15.201 -8.494 1.00 78.19 80 THR A CA 1
ATOM 624 C C . THR A 1 80 ? -8.373 -13.834 -7.815 1.00 78.19 80 THR A C 1
ATOM 626 O O . THR A 1 80 ? -8.453 -12.818 -8.510 1.00 78.19 80 THR A O 1
ATOM 629 N N . LEU A 1 81 ? -8.124 -13.757 -6.502 1.00 76.94 81 LEU A N 1
ATOM 630 C CA . LEU A 1 81 ? -8.083 -12.480 -5.779 1.00 76.94 81 LEU A CA 1
ATOM 631 C C . LEU A 1 81 ? -6.924 -11.589 -6.252 1.00 76.94 81 LEU A C 1
ATOM 633 O O . LEU A 1 81 ? -7.092 -10.382 -6.449 1.00 76.94 81 LEU A O 1
ATOM 637 N N . ARG A 1 82 ? -5.764 -12.195 -6.541 1.00 79.06 82 ARG A N 1
ATOM 638 C CA . ARG A 1 82 ? -4.628 -11.505 -7.165 1.00 79.06 82 ARG A CA 1
ATOM 639 C C . ARG A 1 82 ? -5.020 -10.872 -8.502 1.00 79.06 82 ARG A C 1
ATOM 641 O O . ARG A 1 82 ? -4.678 -9.714 -8.752 1.00 79.06 82 ARG A O 1
ATOM 648 N N . SER A 1 83 ? -5.716 -11.614 -9.364 1.00 82.19 83 SER A N 1
ATOM 649 C CA . SER A 1 83 ? -6.139 -11.114 -10.679 1.00 82.19 83 SER A CA 1
ATOM 650 C C . SER A 1 83 ? -7.101 -9.923 -10.563 1.00 82.19 83 SER A C 1
ATOM 652 O O . SER A 1 83 ? -6.971 -8.946 -11.309 1.00 82.19 83 SER A O 1
ATOM 654 N N . VAL A 1 84 ? -7.994 -9.943 -9.566 1.00 87.81 84 VAL A N 1
ATOM 655 C CA . VAL A 1 84 ? -8.919 -8.842 -9.263 1.00 87.81 84 VAL A CA 1
ATOM 656 C C . VAL A 1 84 ? -8.151 -7.604 -8.799 1.00 87.81 84 VAL A C 1
ATOM 658 O O . VAL A 1 84 ? -8.362 -6.522 -9.341 1.00 87.81 84 VAL A O 1
ATOM 661 N N . VAL A 1 85 ? -7.202 -7.752 -7.865 1.00 86.12 85 VAL A N 1
ATOM 662 C CA . VAL A 1 85 ? -6.344 -6.645 -7.398 1.00 86.12 85 VAL A CA 1
ATOM 663 C C . VAL A 1 85 ? -5.581 -6.002 -8.557 1.00 86.12 85 VAL A C 1
ATOM 665 O O . VAL A 1 85 ? -5.532 -4.775 -8.655 1.00 86.12 85 VAL A O 1
ATOM 668 N N . ILE A 1 86 ? -4.991 -6.816 -9.440 1.00 86.62 86 ILE A N 1
ATOM 669 C CA . ILE A 1 86 ? -4.253 -6.332 -10.615 1.00 86.62 86 ILE A CA 1
ATOM 670 C C . ILE A 1 86 ? -5.175 -5.537 -11.541 1.00 86.62 86 ILE A C 1
ATOM 672 O O . ILE A 1 86 ? -4.818 -4.432 -11.950 1.00 86.62 86 ILE A O 1
ATOM 676 N N . THR A 1 87 ? -6.356 -6.078 -11.841 1.00 90.25 87 THR A N 1
ATOM 677 C CA . THR A 1 87 ? -7.341 -5.442 -12.726 1.00 90.25 87 THR A CA 1
ATOM 678 C C . THR A 1 87 ? -7.793 -4.097 -12.160 1.00 90.25 87 THR A C 1
ATOM 680 O O . THR A 1 87 ? -7.727 -3.079 -12.846 1.00 90.25 87 THR A O 1
ATOM 683 N N . GLU A 1 88 ? -8.158 -4.060 -10.879 1.00 89.62 88 GLU A N 1
ATOM 684 C CA . GLU A 1 88 ? -8.587 -2.838 -10.195 1.00 89.62 88 GLU A CA 1
ATOM 685 C C . GLU A 1 88 ? -7.471 -1.784 -10.121 1.00 89.62 88 GLU A C 1
ATOM 687 O O . GLU A 1 88 ? -7.734 -0.589 -10.277 1.00 89.62 88 GLU A O 1
ATOM 692 N N . LEU A 1 89 ? -6.214 -2.200 -9.924 1.00 90.19 89 LEU A N 1
ATOM 693 C CA . LEU A 1 89 ? -5.073 -1.284 -9.932 1.00 90.19 89 LEU A CA 1
ATOM 694 C C . LEU A 1 89 ? -4.829 -0.698 -11.329 1.00 90.19 89 LEU A C 1
ATOM 696 O O . LEU A 1 89 ? -4.572 0.501 -11.441 1.00 90.19 89 LEU A O 1
ATOM 700 N N . MET A 1 90 ? -4.944 -1.504 -12.388 1.00 90.62 90 MET A N 1
ATOM 701 C CA . MET A 1 90 ? -4.830 -1.026 -13.771 1.00 90.62 90 MET A CA 1
ATOM 702 C C . MET A 1 90 ? -5.926 -0.004 -14.091 1.00 90.62 90 MET A C 1
ATOM 704 O O . MET A 1 90 ? -5.612 1.116 -14.496 1.00 90.62 90 MET A O 1
ATOM 708 N N . SER A 1 91 ? -7.190 -0.321 -13.788 1.00 94.56 91 SER A N 1
ATOM 709 C CA . SER A 1 91 ? -8.309 0.613 -13.973 1.00 94.56 91 SER A CA 1
ATOM 710 C C . SER A 1 91 ? -8.141 1.901 -13.160 1.00 94.56 91 SER A C 1
ATOM 712 O O . SER A 1 91 ? -8.454 2.992 -13.640 1.00 94.56 91 SER A O 1
ATOM 714 N N . TYR A 1 92 ? -7.600 1.816 -11.941 1.00 94.31 92 TYR A N 1
ATOM 715 C CA . TYR A 1 92 ? -7.274 2.996 -11.140 1.00 94.31 92 TYR A CA 1
ATOM 716 C C . TYR A 1 92 ? -6.204 3.877 -11.804 1.00 94.31 92 TYR A C 1
ATOM 718 O O . TYR A 1 92 ? -6.354 5.101 -11.836 1.00 94.31 92 TYR A O 1
ATOM 726 N N . LEU A 1 93 ? -5.129 3.288 -12.338 1.00 92.62 93 LEU A N 1
ATOM 727 C CA . LEU A 1 93 ? -4.067 4.037 -13.019 1.00 92.62 93 LEU A CA 1
ATOM 728 C C . LEU A 1 93 ? -4.590 4.724 -14.287 1.00 92.62 93 LEU A C 1
ATOM 730 O O . LEU A 1 93 ? -4.297 5.903 -14.501 1.00 92.62 93 LEU A O 1
ATOM 734 N N . GLU A 1 94 ? -5.427 4.040 -15.067 1.00 94.81 94 GLU A N 1
ATOM 735 C CA . GLU A 1 94 ? -6.106 4.602 -16.241 1.00 94.81 94 GLU A CA 1
ATOM 736 C C . GLU A 1 94 ? -7.024 5.770 -15.862 1.00 94.81 94 GLU A C 1
ATOM 738 O O . GLU A 1 94 ? -6.923 6.855 -16.440 1.00 94.81 94 GLU A O 1
ATOM 743 N N . GLN A 1 95 ? -7.856 5.610 -14.826 1.00 96.12 95 GLN A N 1
ATOM 744 C CA . GLN A 1 95 ? -8.729 6.677 -14.326 1.00 96.12 95 GLN A CA 1
ATOM 745 C C . GLN A 1 95 ? -7.931 7.909 -13.861 1.00 96.12 95 GLN A C 1
ATOM 747 O O . GLN A 1 95 ? -8.402 9.044 -13.967 1.00 96.12 95 GLN A O 1
ATOM 752 N N . LYS A 1 96 ? -6.716 7.706 -13.336 1.00 94.56 96 LYS A N 1
ATOM 753 C CA . LYS A 1 96 ? -5.788 8.778 -12.937 1.00 94.56 96 LYS A CA 1
ATOM 754 C C . LYS A 1 96 ? -4.904 9.290 -14.078 1.00 94.56 96 LYS A C 1
ATOM 756 O O . LYS A 1 96 ? -4.040 10.130 -13.814 1.00 94.56 96 LYS A O 1
ATOM 761 N N . GLN A 1 97 ? -5.129 8.825 -15.309 1.00 96.38 97 GLN A N 1
ATOM 762 C CA . GLN A 1 97 ? -4.370 9.190 -16.509 1.00 96.38 97 GLN A CA 1
ATOM 763 C C . GLN A 1 97 ? -2.861 8.932 -16.352 1.00 96.38 97 GLN A C 1
ATOM 765 O O . GLN A 1 97 ? -2.029 9.719 -16.793 1.00 96.38 97 GLN A O 1
ATOM 770 N N . GLN A 1 98 ? -2.502 7.836 -15.679 1.00 94.56 98 GLN A N 1
ATOM 771 C CA . GLN A 1 98 ? -1.118 7.413 -15.449 1.00 94.56 98 GLN A CA 1
ATOM 772 C C . GLN A 1 98 ? -0.772 6.214 -16.336 1.00 94.56 98 GLN A C 1
ATOM 774 O O . GLN A 1 98 ? -0.483 5.125 -15.835 1.00 94.56 98 GLN A O 1
ATOM 779 N N . SER A 1 99 ? -0.837 6.403 -17.656 1.00 93.75 99 SER A N 1
ATOM 780 C CA . SER A 1 99 ? -0.568 5.335 -18.630 1.00 93.75 99 SER A CA 1
ATOM 781 C C . SER A 1 99 ? 0.850 4.781 -18.502 1.00 93.75 99 SER A C 1
ATOM 783 O O . SER A 1 99 ? 1.037 3.574 -18.505 1.00 93.75 99 SER A O 1
ATOM 785 N N . ASP A 1 100 ? 1.839 5.638 -18.257 1.00 93.38 100 ASP A N 1
ATOM 786 C CA . ASP A 1 100 ? 3.224 5.217 -18.046 1.00 93.38 100 ASP A CA 1
ATOM 787 C C . ASP A 1 100 ? 3.414 4.358 -16.786 1.00 93.38 100 ASP A C 1
ATOM 789 O O . ASP A 1 100 ? 4.200 3.411 -16.786 1.00 93.38 100 ASP A O 1
ATOM 793 N N . CYS A 1 101 ? 2.673 4.635 -15.711 1.00 92.12 101 CYS A N 1
ATOM 794 C CA . CYS A 1 101 ? 2.625 3.763 -14.540 1.00 92.12 101 CYS A CA 1
ATOM 795 C C . CYS A 1 101 ? 1.940 2.420 -14.842 1.00 92.12 101 CYS A C 1
ATOM 797 O O . CYS A 1 101 ? 2.368 1.406 -14.290 1.00 92.12 101 CYS A O 1
ATOM 799 N N . ALA A 1 102 ? 0.903 2.402 -15.685 1.00 91.75 102 ALA A N 1
ATOM 800 C CA . ALA A 1 102 ? 0.214 1.175 -16.095 1.00 91.75 102 ALA A CA 1
ATOM 801 C C . ALA A 1 102 ? 1.105 0.299 -16.995 1.00 91.75 102 ALA A C 1
ATOM 803 O O . ALA A 1 102 ? 1.208 -0.911 -16.778 1.00 91.75 102 ALA A O 1
ATOM 804 N N . ASP A 1 103 ? 1.832 0.914 -17.930 1.00 91.88 103 ASP A N 1
ATOM 805 C CA . ASP A 1 103 ? 2.831 0.252 -18.772 1.00 91.88 103 ASP A CA 1
ATOM 806 C C . ASP A 1 103 ? 3.964 -0.316 -17.916 1.00 91.88 103 ASP A C 1
ATOM 808 O O . ASP A 1 103 ? 4.293 -1.501 -18.001 1.00 91.88 103 ASP A O 1
ATOM 812 N N . TYR A 1 104 ? 4.511 0.505 -17.012 1.00 90.62 104 TYR A N 1
ATOM 813 C CA . TYR A 1 104 ? 5.512 0.066 -16.045 1.00 90.62 104 TYR A CA 1
ATOM 814 C C . TYR A 1 104 ? 5.019 -1.132 -15.233 1.00 90.62 104 TYR A C 1
ATOM 816 O O . TYR A 1 104 ? 5.727 -2.132 -15.120 1.00 90.62 104 TYR A O 1
ATOM 824 N N . PHE A 1 105 ? 3.800 -1.067 -14.695 1.00 89.50 105 PHE A N 1
ATOM 825 C CA . PHE A 1 105 ? 3.236 -2.151 -13.900 1.00 89.50 105 PHE A CA 1
ATOM 826 C C . PHE A 1 105 ? 3.041 -3.430 -14.720 1.00 89.50 105 PHE A C 1
ATOM 828 O O . PHE A 1 105 ? 3.434 -4.503 -14.269 1.00 89.50 105 PHE A O 1
ATOM 835 N N . SER A 1 106 ? 2.544 -3.320 -15.951 1.00 89.06 106 SER A N 1
ATOM 836 C CA . SER A 1 106 ? 2.380 -4.453 -16.870 1.00 89.06 106 SER A CA 1
ATOM 837 C C . SER A 1 106 ? 3.704 -5.152 -17.172 1.00 89.06 106 SER A C 1
ATOM 839 O O . SER A 1 106 ? 3.770 -6.380 -17.194 1.00 89.06 106 SER A O 1
ATOM 841 N N . LEU A 1 107 ? 4.784 -4.388 -17.367 1.00 86.62 107 LEU A N 1
ATOM 842 C CA . LEU A 1 107 ? 6.126 -4.942 -17.564 1.00 86.62 107 LEU A CA 1
ATOM 843 C C . LEU A 1 107 ? 6.677 -5.579 -16.282 1.00 86.62 107 LEU A C 1
ATOM 845 O O . LEU A 1 107 ? 7.322 -6.623 -16.337 1.00 86.62 107 LEU A O 1
ATOM 849 N N . ARG A 1 108 ? 6.378 -4.993 -15.117 1.00 82.31 108 ARG A N 1
ATOM 850 C CA . ARG A 1 108 ? 6.732 -5.567 -13.812 1.00 82.31 108 ARG A CA 1
ATOM 851 C C . ARG A 1 108 ? 6.003 -6.873 -13.518 1.00 82.31 108 ARG A C 1
ATOM 853 O O . ARG A 1 108 ? 6.599 -7.737 -12.890 1.00 82.31 108 ARG A O 1
ATOM 860 N N . LEU A 1 109 ? 4.760 -7.030 -13.971 1.00 80.62 109 LEU A N 1
ATOM 861 C CA . LEU A 1 109 ? 4.007 -8.282 -13.845 1.00 80.62 109 LEU A CA 1
ATOM 862 C C . LEU A 1 109 ? 4.592 -9.412 -14.699 1.00 80.62 109 LEU A C 1
ATOM 864 O O . LEU A 1 109 ? 4.436 -10.571 -14.337 1.00 80.62 109 LEU A O 1
ATOM 868 N N . LYS A 1 110 ? 5.293 -9.075 -15.789 1.00 78.38 110 LYS A N 1
ATOM 869 C CA . LYS A 1 110 ? 6.052 -10.019 -16.627 1.00 78.38 110 LYS A CA 1
ATOM 870 C C . LYS A 1 110 ? 7.441 -10.345 -16.061 1.00 78.38 110 LYS A C 1
ATOM 872 O O . LYS A 1 110 ? 8.259 -10.917 -16.770 1.00 78.38 110 LYS A O 1
ATOM 877 N N . ASP A 1 111 ? 7.725 -9.931 -14.824 1.00 73.88 111 ASP A N 1
ATOM 878 C CA . ASP A 1 111 ? 9.007 -10.116 -14.137 1.00 73.88 111 ASP A CA 1
ATOM 879 C C . ASP A 1 111 ? 10.234 -9.524 -14.866 1.00 73.88 111 ASP A C 1
ATOM 881 O O . ASP A 1 111 ? 11.372 -9.920 -14.611 1.00 73.88 111 ASP A O 1
ATOM 885 N N . LEU A 1 112 ? 10.037 -8.510 -15.716 1.00 75.44 112 LEU A N 1
ATOM 886 C CA . LEU A 1 112 ? 11.146 -7.837 -16.392 1.00 75.44 112 LEU A CA 1
ATOM 887 C C . LEU A 1 112 ? 12.039 -7.077 -15.398 1.00 75.44 112 LEU A C 1
ATOM 889 O O . LEU A 1 112 ? 11.578 -6.405 -14.459 1.00 75.44 112 LEU A O 1
ATOM 893 N N . SER A 1 113 ? 13.348 -7.163 -15.625 1.00 81.62 113 SER A N 1
ATOM 894 C CA . SER A 1 113 ? 14.358 -6.442 -14.863 1.00 81.62 113 SER A CA 1
ATOM 895 C C . SER A 1 113 ? 14.257 -4.936 -15.093 1.00 81.62 113 SER A C 1
ATOM 897 O O . SER A 1 113 ? 13.675 -4.441 -16.058 1.00 81.62 113 SER A O 1
ATOM 899 N N . THR A 1 114 ? 14.860 -4.166 -14.188 1.00 79.69 114 THR A N 1
ATOM 900 C CA . THR A 1 114 ? 14.875 -2.705 -14.298 1.00 79.69 114 THR A CA 1
ATOM 901 C C . THR A 1 114 ? 15.500 -2.232 -15.614 1.00 79.69 114 THR A C 1
ATOM 903 O O . THR A 1 114 ? 14.974 -1.306 -16.219 1.00 79.69 114 THR A O 1
ATOM 906 N N . GLN A 1 115 ? 16.574 -2.885 -16.064 1.00 84.62 115 GLN A N 1
ATOM 907 C CA . GLN A 1 115 ? 17.283 -2.528 -17.297 1.00 84.62 115 GLN A CA 1
ATOM 908 C C . GLN A 1 115 ? 16.454 -2.857 -18.548 1.00 84.62 115 GLN A C 1
ATOM 910 O O . GLN A 1 115 ? 16.411 -2.070 -19.494 1.00 84.62 115 GLN A O 1
ATOM 915 N N . GLU A 1 116 ? 15.744 -3.989 -18.543 1.00 87.50 116 GLU A N 1
ATOM 916 C CA . GLU A 1 116 ? 14.829 -4.354 -19.632 1.00 87.50 116 GLU A CA 1
ATOM 917 C C . GLU A 1 116 ? 13.676 -3.357 -19.735 1.00 87.50 116 GLU A C 1
ATOM 919 O O . GLU A 1 116 ? 13.353 -2.894 -20.825 1.00 87.50 116 GLU A O 1
ATOM 924 N N . ILE A 1 117 ? 13.098 -2.960 -18.599 1.00 86.81 117 ILE A N 1
ATOM 925 C CA . ILE A 1 117 ? 12.027 -1.959 -18.558 1.00 86.81 117 ILE A CA 1
ATOM 926 C C . ILE A 1 117 ? 12.518 -0.597 -19.057 1.00 86.81 117 ILE A C 1
ATOM 928 O O . ILE A 1 117 ? 11.809 0.053 -19.821 1.00 86.81 117 ILE A O 1
ATOM 932 N N . GLU A 1 118 ? 13.719 -0.165 -18.662 1.00 91.25 118 GLU A N 1
ATOM 933 C CA . GLU A 1 118 ? 14.332 1.066 -19.181 1.00 91.25 118 GLU A CA 1
ATOM 934 C C . GLU A 1 118 ? 14.481 1.033 -20.697 1.00 91.25 118 GLU A C 1
ATOM 936 O O . GLU A 1 118 ? 14.158 2.011 -21.366 1.00 91.25 118 GLU A O 1
ATOM 941 N N . THR A 1 119 ? 14.921 -0.105 -21.231 1.00 93.12 119 THR A N 1
ATOM 942 C CA . THR A 1 119 ? 15.112 -0.290 -22.670 1.00 93.12 119 THR A CA 1
ATOM 943 C C . THR A 1 119 ? 13.773 -0.278 -23.408 1.00 93.12 119 THR A C 1
ATOM 945 O O . THR A 1 119 ? 13.620 0.443 -24.387 1.00 93.12 119 THR A O 1
ATOM 948 N N . ILE A 1 120 ? 12.772 -1.018 -22.919 1.00 94.00 120 ILE A N 1
ATOM 949 C CA . ILE A 1 120 ? 11.446 -1.119 -23.551 1.00 94.00 120 ILE A CA 1
ATOM 950 C C . ILE A 1 120 ? 10.713 0.226 -23.531 1.00 94.00 120 ILE A C 1
ATOM 952 O O . ILE A 1 120 ? 10.102 0.613 -24.525 1.00 94.00 120 ILE A O 1
ATOM 956 N N . LEU A 1 121 ? 10.778 0.947 -22.410 1.00 93.50 121 LEU A N 1
ATOM 957 C CA . LEU A 1 121 ? 10.114 2.241 -22.243 1.00 93.50 121 LEU A CA 1
ATOM 958 C C . LEU A 1 121 ? 10.969 3.426 -22.727 1.00 93.50 121 LEU A C 1
ATOM 960 O O . LEU A 1 121 ? 10.525 4.568 -22.627 1.00 93.50 121 LEU A O 1
ATOM 964 N N . ASN A 1 122 ? 12.179 3.176 -23.245 1.00 95.50 122 ASN A N 1
ATOM 965 C CA . ASN A 1 122 ? 13.154 4.193 -23.653 1.00 95.50 122 ASN A CA 1
ATOM 966 C C . ASN A 1 122 ? 13.405 5.263 -22.570 1.00 95.50 122 ASN A C 1
ATOM 968 O O . ASN A 1 122 ? 13.402 6.466 -22.840 1.00 95.50 122 ASN A O 1
ATOM 972 N N . LEU A 1 123 ? 13.605 4.827 -21.323 1.00 93.94 123 LEU A N 1
ATOM 973 C CA . LEU A 1 123 ? 13.801 5.704 -20.170 1.00 93.94 123 LEU A CA 1
ATOM 974 C C . LEU A 1 123 ? 15.281 5.859 -19.832 1.00 93.94 123 LEU A C 1
ATOM 976 O O . LEU A 1 123 ? 16.035 4.894 -19.746 1.00 93.94 123 LEU A O 1
ATOM 980 N N . THR A 1 124 ? 15.679 7.086 -19.515 1.00 94.38 124 THR A N 1
ATOM 981 C CA . THR A 1 124 ? 16.931 7.330 -18.790 1.00 94.38 124 THR A CA 1
ATOM 982 C C . THR A 1 124 ? 16.806 6.875 -17.327 1.00 94.38 124 THR A C 1
ATOM 984 O O . THR A 1 124 ? 15.698 6.895 -16.778 1.00 94.38 124 THR A O 1
ATOM 987 N N . PRO A 1 125 ? 17.923 6.593 -16.627 1.00 91.12 125 PRO A N 1
ATOM 988 C CA . PRO A 1 125 ? 17.891 6.229 -15.206 1.00 91.12 125 PRO A CA 1
ATOM 989 C C . PRO A 1 125 ? 17.130 7.232 -14.328 1.00 91.12 125 PRO A C 1
ATOM 991 O O . PRO A 1 125 ? 16.388 6.851 -13.426 1.00 91.12 125 PRO A O 1
ATOM 994 N N . ARG A 1 126 ? 17.241 8.531 -14.637 1.00 93.62 126 ARG A N 1
ATOM 995 C CA . ARG A 1 126 ? 16.518 9.595 -13.925 1.00 93.62 126 ARG A CA 1
ATOM 996 C C . ARG A 1 126 ? 15.007 9.544 -14.169 1.00 93.62 126 ARG A C 1
ATOM 998 O O . ARG A 1 126 ? 14.233 9.748 -13.237 1.00 93.62 126 ARG A O 1
ATOM 1005 N N . GLN A 1 127 ? 14.579 9.298 -15.408 1.00 94.06 127 GLN A N 1
ATOM 1006 C CA . GLN A 1 127 ? 13.155 9.164 -15.738 1.00 94.06 127 GLN A CA 1
ATOM 1007 C C . GLN A 1 127 ? 12.560 7.899 -15.123 1.00 94.06 127 GLN A C 1
ATOM 1009 O O . GLN A 1 127 ? 11.450 7.950 -14.598 1.00 94.06 127 GLN A O 1
ATOM 1014 N N . ARG A 1 128 ? 13.314 6.794 -15.116 1.00 92.50 128 ARG A N 1
ATOM 1015 C CA . ARG A 1 128 ? 12.945 5.574 -14.398 1.00 92.50 128 ARG A CA 1
ATOM 1016 C C . ARG A 1 128 ? 12.712 5.863 -12.917 1.00 92.50 128 ARG A C 1
ATOM 1018 O O . ARG A 1 128 ? 11.679 5.463 -12.390 1.00 92.50 128 ARG A O 1
ATOM 1025 N N . ASP A 1 129 ? 13.632 6.554 -12.248 1.00 90.50 129 ASP A N 1
ATOM 1026 C CA . ASP A 1 129 ? 13.492 6.851 -10.816 1.00 90.50 129 ASP A CA 1
ATOM 1027 C C . ASP A 1 129 ? 12.232 7.684 -10.536 1.00 90.50 129 ASP A C 1
ATOM 1029 O O . ASP A 1 129 ? 11.473 7.377 -9.615 1.00 90.50 129 ASP A O 1
ATOM 1033 N N . TYR A 1 130 ? 11.955 8.686 -11.377 1.00 94.56 130 TYR A N 1
ATOM 1034 C CA . TYR A 1 130 ? 10.722 9.471 -11.290 1.00 94.56 130 TYR A CA 1
ATOM 1035 C C . TYR A 1 130 ? 9.468 8.609 -11.505 1.00 94.56 130 TYR A C 1
ATOM 1037 O O . TYR A 1 130 ? 8.510 8.696 -10.734 1.00 94.56 130 TYR A O 1
ATOM 1045 N N . LEU A 1 131 ? 9.481 7.731 -12.512 1.00 90.81 131 LEU A N 1
ATOM 1046 C CA . LEU A 1 131 ? 8.384 6.809 -12.796 1.00 90.81 131 LEU A CA 1
ATOM 1047 C C . LEU A 1 131 ? 8.133 5.848 -11.628 1.00 90.81 131 LEU A C 1
ATOM 1049 O O . LEU A 1 131 ? 6.985 5.645 -11.241 1.00 90.81 131 LEU A O 1
ATOM 1053 N N . GLN A 1 132 ? 9.190 5.314 -11.014 1.00 86.69 132 GLN A N 1
ATOM 1054 C CA . GLN A 1 132 ? 9.090 4.440 -9.845 1.00 86.69 132 GLN A CA 1
ATOM 1055 C C . GLN A 1 132 ? 8.528 5.169 -8.623 1.00 86.69 132 GLN A C 1
ATOM 1057 O O . GLN A 1 132 ? 7.674 4.622 -7.925 1.00 86.69 132 GLN A O 1
ATOM 1062 N N . GLN A 1 133 ? 8.965 6.404 -8.366 1.00 87.12 133 GLN A N 1
ATOM 1063 C CA . GLN A 1 133 ? 8.419 7.226 -7.282 1.00 87.12 133 GLN A CA 1
ATOM 1064 C C . GLN A 1 133 ? 6.930 7.507 -7.494 1.00 87.12 133 GLN A C 1
ATOM 1066 O O . GLN A 1 133 ? 6.130 7.354 -6.568 1.00 87.12 133 GLN A O 1
ATOM 1071 N N . ARG A 1 134 ? 6.544 7.866 -8.721 1.00 90.88 134 ARG A N 1
ATOM 1072 C CA . ARG A 1 134 ? 5.149 8.131 -9.070 1.00 90.88 134 ARG A CA 1
ATOM 1073 C C . ARG A 1 134 ? 4.290 6.873 -8.981 1.00 90.88 134 ARG A C 1
ATOM 1075 O O . ARG A 1 134 ? 3.220 6.904 -8.377 1.00 90.88 134 ARG A O 1
ATOM 1082 N N . PHE A 1 135 ? 4.787 5.745 -9.479 1.00 88.81 135 PHE A N 1
ATOM 1083 C CA . PHE A 1 135 ? 4.118 4.457 -9.335 1.00 88.81 135 PHE A CA 1
ATOM 1084 C C . PHE A 1 135 ? 3.939 4.082 -7.858 1.00 88.81 135 PHE A C 1
ATOM 1086 O O . PHE A 1 135 ? 2.831 3.747 -7.444 1.00 88.81 135 PHE A O 1
ATOM 1093 N N . LYS A 1 136 ? 4.984 4.231 -7.029 1.00 85.38 136 LYS A N 1
ATOM 1094 C CA . LYS A 1 136 ? 4.911 4.006 -5.575 1.00 85.38 136 LYS A CA 1
ATOM 1095 C C . LYS A 1 136 ? 3.830 4.870 -4.924 1.00 85.38 136 LYS A C 1
ATOM 1097 O O . LYS A 1 136 ? 3.053 4.366 -4.117 1.00 85.38 136 LYS A O 1
ATOM 1102 N N . TYR A 1 137 ? 3.755 6.150 -5.283 1.00 88.00 137 TYR A N 1
ATOM 1103 C CA . TYR A 1 137 ? 2.713 7.052 -4.795 1.00 88.00 137 TYR A CA 1
ATOM 1104 C C . TYR A 1 137 ? 1.306 6.534 -5.125 1.00 88.00 137 TYR A C 1
ATOM 1106 O O . TYR A 1 137 ? 0.446 6.454 -4.245 1.00 88.00 137 TYR A O 1
ATOM 1114 N N . HIS A 1 138 ? 1.076 6.138 -6.378 1.00 88.50 138 HIS A N 1
ATOM 1115 C CA . HIS A 1 138 ? -0.216 5.610 -6.806 1.00 88.50 138 HIS A CA 1
ATOM 1116 C C . HIS A 1 138 ? -0.559 4.285 -6.129 1.00 88.50 138 HIS A C 1
ATOM 1118 O O . HIS A 1 138 ? -1.704 4.117 -5.713 1.00 88.50 138 HIS A O 1
ATOM 1124 N N . LEU A 1 139 ? 0.422 3.403 -5.949 1.00 87.19 139 LEU A N 1
ATOM 1125 C CA . LEU A 1 139 ? 0.249 2.120 -5.282 1.00 87.19 139 LEU A CA 1
ATOM 1126 C C . LEU A 1 139 ? -0.162 2.288 -3.813 1.00 87.19 139 LEU A C 1
ATOM 1128 O O . LEU A 1 139 ? -1.123 1.662 -3.376 1.00 87.19 139 LEU A O 1
ATOM 1132 N N . ILE A 1 140 ? 0.504 3.178 -3.067 1.00 83.75 140 ILE A N 1
ATOM 1133 C CA . ILE A 1 140 ? 0.150 3.464 -1.665 1.00 83.75 140 ILE A CA 1
ATOM 1134 C C . ILE A 1 140 ? -1.270 4.033 -1.579 1.00 83.75 140 ILE A C 1
ATOM 1136 O O . ILE A 1 140 ? -2.075 3.583 -0.767 1.00 83.75 140 ILE A O 1
ATOM 1140 N N . ARG A 1 141 ? -1.623 4.988 -2.449 1.00 87.06 141 ARG A N 1
ATOM 1141 C CA . ARG A 1 141 ? -2.987 5.540 -2.475 1.00 87.06 141 ARG A CA 1
ATOM 1142 C C . ARG A 1 141 ? -4.031 4.493 -2.843 1.00 87.06 141 ARG A C 1
ATOM 1144 O O . ARG A 1 141 ? -5.112 4.494 -2.263 1.00 87.06 141 ARG A O 1
ATOM 1151 N N . PHE A 1 142 ? -3.733 3.612 -3.789 1.00 87.25 142 PHE A N 1
ATOM 1152 C CA . PHE A 1 142 ? -4.633 2.523 -4.144 1.00 87.25 142 PHE A CA 1
ATOM 1153 C C . PHE A 1 142 ? -4.876 1.601 -2.942 1.00 87.25 142 PHE A C 1
ATOM 1155 O O . PHE A 1 142 ? -6.027 1.387 -2.560 1.00 87.25 142 PHE A O 1
ATOM 1162 N N . ALA A 1 143 ? -3.790 1.164 -2.299 1.00 85.25 143 ALA A N 1
ATOM 1163 C CA . ALA A 1 143 ? -3.807 0.223 -1.187 1.00 85.25 143 ALA A CA 1
ATOM 1164 C C . ALA A 1 143 ? -4.409 0.779 0.109 1.00 85.25 143 ALA A C 1
ATOM 1166 O O . ALA A 1 143 ? -4.936 0.000 0.891 1.00 85.25 143 ALA A O 1
ATOM 1167 N N . LEU A 1 144 ? -4.329 2.089 0.364 1.00 84.00 144 LEU A N 1
ATOM 1168 C CA . LEU A 1 144 ? -4.755 2.679 1.642 1.00 84.00 144 LEU A CA 1
ATOM 1169 C C . LEU A 1 144 ? -5.976 3.611 1.541 1.00 84.00 144 LEU A C 1
ATOM 1171 O O . LEU A 1 144 ? -6.587 3.913 2.562 1.00 84.00 144 LEU A O 1
ATOM 1175 N N . LEU A 1 145 ? -6.336 4.101 0.346 1.00 86.69 145 LEU A N 1
ATOM 1176 C CA . LEU A 1 145 ? -7.476 5.020 0.160 1.00 86.69 145 LEU A CA 1
ATOM 1177 C C . LEU A 1 145 ? -8.578 4.456 -0.732 1.00 86.69 145 LEU A C 1
ATOM 1179 O O . LEU A 1 145 ? -9.749 4.637 -0.417 1.00 86.69 145 LEU A O 1
ATOM 1183 N N . HIS A 1 146 ? -8.229 3.853 -1.870 1.00 83.88 146 HIS A N 1
ATOM 1184 C CA . HIS A 1 146 ? -9.219 3.540 -2.907 1.00 83.88 146 HIS A CA 1
A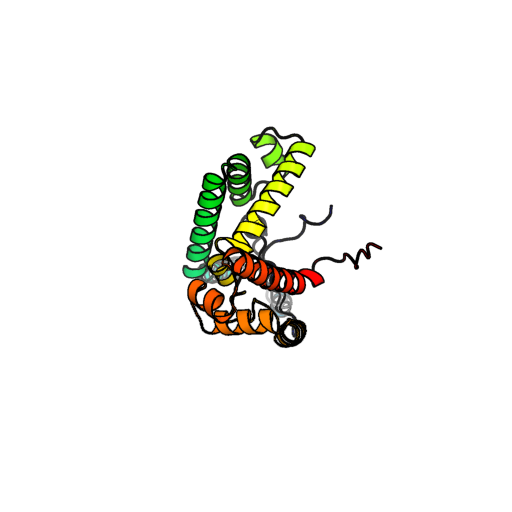TOM 1185 C C . HIS A 1 146 ? -9.811 2.136 -2.782 1.00 83.88 146 HIS A C 1
ATOM 1187 O O . HIS A 1 146 ? -11.028 1.990 -2.768 1.00 83.88 146 HIS A O 1
ATOM 1193 N N . ARG A 1 147 ? -8.965 1.107 -2.696 1.00 84.50 147 ARG A N 1
ATOM 1194 C CA . ARG A 1 147 ? -9.370 -0.307 -2.649 1.00 84.50 147 ARG A CA 1
ATOM 1195 C C . ARG A 1 147 ? -8.705 -1.010 -1.474 1.00 84.50 147 ARG A C 1
ATOM 1197 O O . ARG A 1 147 ? -8.139 -2.089 -1.615 1.00 84.50 147 ARG A O 1
ATOM 1204 N N . TRP A 1 148 ? -8.730 -0.355 -0.316 1.00 87.25 148 TRP A N 1
ATOM 1205 C CA . TRP A 1 148 ? -7.981 -0.834 0.835 1.00 87.25 148 TRP A CA 1
ATOM 1206 C C . TRP A 1 148 ? -8.482 -2.201 1.309 1.00 87.25 148 TRP A C 1
ATOM 1208 O O . TRP A 1 148 ? -7.646 -3.067 1.507 1.00 87.25 148 TRP A O 1
ATOM 1218 N N . GLU A 1 149 ? -9.797 -2.434 1.387 1.00 88.88 149 GLU A N 1
ATOM 1219 C CA . GLU A 1 149 ? -10.370 -3.733 1.785 1.00 88.88 149 GLU A CA 1
ATOM 1220 C C . GLU A 1 149 ? -9.861 -4.864 0.901 1.00 88.88 149 GLU A C 1
ATOM 1222 O O . GLU A 1 149 ? -9.240 -5.788 1.407 1.00 88.88 149 GLU A O 1
ATOM 1227 N N . LEU A 1 150 ? -10.025 -4.720 -0.416 1.00 86.12 150 LEU A N 1
ATOM 1228 C CA . LEU A 1 150 ? -9.574 -5.694 -1.409 1.00 86.12 150 LEU A CA 1
ATOM 1229 C C . LEU A 1 150 ? -8.075 -5.993 -1.277 1.00 86.12 150 LEU A C 1
ATOM 1231 O O . LEU A 1 150 ? -7.653 -7.146 -1.281 1.00 86.12 150 LEU A O 1
ATOM 1235 N N . VAL A 1 151 ? -7.254 -4.946 -1.162 1.00 82.62 151 VAL A N 1
ATOM 1236 C CA . VAL A 1 151 ? -5.805 -5.120 -1.029 1.00 82.62 151 VAL A CA 1
ATOM 1237 C C . VAL A 1 151 ? -5.462 -5.777 0.303 1.00 82.62 151 VAL A C 1
ATOM 1239 O O . VAL A 1 151 ? -4.610 -6.649 0.339 1.00 82.62 151 VAL A O 1
ATOM 1242 N N . HIS A 1 152 ? -6.104 -5.389 1.399 1.00 83.12 152 HIS A N 1
ATOM 1243 C CA . HIS A 1 152 ? -5.801 -5.928 2.721 1.00 83.12 152 HIS A CA 1
ATOM 1244 C C . HIS A 1 152 ? -6.299 -7.363 2.883 1.00 83.12 152 HIS A C 1
ATOM 1246 O O . HIS A 1 152 ? -5.615 -8.150 3.521 1.00 83.12 152 HIS A O 1
ATOM 1252 N N . GLU A 1 153 ? -7.422 -7.724 2.271 1.00 83.00 153 GLU A N 1
ATOM 1253 C CA . GLU A 1 153 ? -7.890 -9.105 2.164 1.00 83.00 153 GLU A CA 1
ATOM 1254 C C . GLU A 1 153 ? -6.874 -9.960 1.404 1.00 83.00 153 GLU A C 1
ATOM 1256 O O . GLU A 1 153 ? -6.403 -10.963 1.931 1.00 83.00 153 GLU A O 1
ATOM 1261 N N . TRP A 1 154 ? -6.427 -9.496 0.232 1.00 81.00 154 TRP A N 1
ATOM 1262 C CA . TRP A 1 154 ? -5.381 -10.174 -0.539 1.00 81.00 154 TRP A CA 1
ATOM 1263 C C . TRP A 1 154 ? -4.052 -10.294 0.214 1.00 81.00 154 TRP A C 1
ATOM 1265 O O . TRP A 1 154 ? -3.297 -11.243 0.011 1.00 81.00 154 TRP A O 1
ATOM 1275 N N . LEU A 1 155 ? -3.758 -9.332 1.090 1.00 75.38 155 LEU A N 1
ATOM 1276 C CA . LEU A 1 155 ? -2.565 -9.343 1.926 1.00 75.38 155 LEU A CA 1
ATOM 1277 C C . LEU A 1 155 ? -2.728 -10.140 3.232 1.00 75.38 155 LEU A C 1
ATOM 1279 O O . LEU A 1 155 ? -1.799 -10.123 4.034 1.00 75.38 155 LEU A O 1
ATOM 1283 N N . GLU A 1 156 ? -3.889 -10.759 3.483 1.00 79.19 156 GLU A N 1
ATOM 1284 C CA . GLU A 1 156 ? -4.268 -11.361 4.777 1.00 79.19 156 GLU A CA 1
ATOM 1285 C C . GLU A 1 156 ? -4.173 -10.378 5.968 1.00 79.19 156 GLU A C 1
ATOM 1287 O O . GLU A 1 156 ? -4.131 -10.756 7.140 1.00 79.19 156 GLU A O 1
ATOM 1292 N N . ALA A 1 157 ? -4.193 -9.080 5.677 1.00 84.25 157 ALA A N 1
ATOM 1293 C CA . ALA A 1 157 ? -4.059 -7.964 6.604 1.00 84.25 157 ALA A CA 1
ATOM 1294 C C . ALA A 1 157 ? -5.385 -7.203 6.772 1.00 84.25 157 ALA A C 1
ATOM 1296 O O . ALA A 1 157 ? -5.400 -5.982 6.927 1.00 84.25 157 ALA A O 1
ATOM 1297 N N . SER A 1 158 ? -6.505 -7.917 6.689 1.00 87.31 158 SER A N 1
ATOM 1298 C CA . SER A 1 158 ? -7.857 -7.393 6.898 1.00 87.31 158 SER A CA 1
ATOM 1299 C C . SER A 1 158 ? -8.072 -6.847 8.320 1.00 87.31 158 SER A C 1
ATOM 1301 O O . SER A 1 158 ? -7.274 -7.067 9.235 1.00 87.31 158 SER A O 1
ATOM 1303 N N . LEU A 1 159 ? -9.196 -6.161 8.548 1.00 89.81 159 LEU A N 1
ATOM 1304 C CA . LEU A 1 159 ? -9.578 -5.717 9.896 1.00 89.81 159 LEU A CA 1
ATOM 1305 C C . LEU A 1 159 ? -9.792 -6.884 10.868 1.00 89.81 159 LEU A C 1
ATOM 1307 O O . LEU A 1 159 ? -9.527 -6.738 12.059 1.00 89.81 159 LEU A O 1
ATOM 1311 N N . GLN A 1 160 ? -10.256 -8.027 10.360 1.00 88.06 160 GLN A N 1
ATOM 1312 C CA . GLN A 1 160 ? -10.516 -9.244 11.127 1.00 88.06 160 GLN A CA 1
ATOM 1313 C C . GLN A 1 160 ? -9.214 -9.899 11.601 1.00 88.06 160 GLN A C 1
ATOM 1315 O O . GLN A 1 160 ? -9.193 -10.559 12.636 1.00 88.06 160 GLN A O 1
ATOM 1320 N N . THR A 1 161 ? -8.120 -9.673 10.873 1.00 86.56 161 THR A N 1
ATOM 1321 C CA . THR A 1 161 ? -6.774 -10.160 11.195 1.00 86.56 161 THR A CA 1
ATOM 1322 C C . THR A 1 161 ? -5.894 -9.062 11.797 1.00 86.56 161 THR A C 1
ATOM 1324 O O . THR A 1 161 ? -4.680 -9.058 11.603 1.00 86.56 161 THR A O 1
ATOM 1327 N N . ASN A 1 162 ? -6.488 -8.113 12.536 1.00 90.94 162 ASN A N 1
ATOM 1328 C CA . ASN A 1 162 ? -5.773 -7.028 13.226 1.00 90.94 162 ASN A CA 1
ATOM 1329 C C . ASN A 1 162 ? -4.868 -6.202 12.296 1.00 90.94 162 ASN A C 1
ATOM 1331 O O . ASN A 1 162 ? -3.763 -5.806 12.666 1.00 90.94 162 ASN A O 1
ATOM 1335 N N . LEU A 1 163 ? -5.308 -5.975 11.057 1.00 88.19 163 LEU A N 1
ATOM 1336 C CA . LEU A 1 163 ? -4.524 -5.302 10.019 1.00 88.19 163 LEU A CA 1
ATOM 1337 C C . LEU A 1 163 ? -3.169 -5.983 9.722 1.00 88.19 163 LEU A C 1
ATOM 1339 O O . LEU A 1 163 ? -2.208 -5.336 9.291 1.00 88.19 163 LEU A O 1
ATOM 1343 N N . GLY A 1 164 ? -3.077 -7.296 9.959 1.00 84.75 164 GLY A N 1
ATOM 1344 C CA . GLY A 1 164 ? -1.854 -8.088 9.807 1.00 84.75 164 GLY A CA 1
ATOM 1345 C C . GLY A 1 164 ? -0.805 -7.831 10.896 1.00 84.75 164 GLY A C 1
ATOM 1346 O O . GLY A 1 164 ? 0.372 -8.125 10.686 1.00 84.75 164 GLY A O 1
ATOM 1347 N N . LEU A 1 165 ? -1.196 -7.235 12.028 1.00 84.88 165 LEU A N 1
ATOM 1348 C CA . LEU A 1 165 ? -0.345 -7.057 13.205 1.00 84.88 165 LEU A CA 1
ATOM 1349 C C . LEU A 1 165 ? -0.445 -8.268 14.138 1.00 84.88 165 LEU A C 1
ATOM 1351 O O . LEU A 1 165 ? -1.515 -8.856 14.306 1.00 84.88 165 LEU A O 1
ATOM 1355 N N . THR A 1 166 ? 0.653 -8.600 14.825 1.00 87.38 166 THR A N 1
ATOM 1356 C CA . THR A 1 166 ? 0.594 -9.589 15.914 1.00 87.38 166 THR A CA 1
ATOM 1357 C C . THR A 1 166 ? -0.294 -9.080 17.055 1.00 87.38 166 THR A C 1
ATOM 1359 O O . THR A 1 166 ? -0.424 -7.867 17.219 1.00 87.38 166 THR A O 1
ATOM 1362 N N . PRO A 1 167 ? -0.848 -9.955 17.916 1.00 89.75 167 PRO A N 1
ATOM 1363 C CA . PRO A 1 167 ? -1.666 -9.517 19.051 1.00 89.75 167 PRO A CA 1
ATOM 1364 C C . PRO A 1 167 ? -0.984 -8.466 19.944 1.00 89.75 167 PRO A C 1
ATOM 1366 O O . PRO A 1 167 ? -1.608 -7.478 20.317 1.00 89.75 167 PRO A O 1
ATOM 1369 N N . GLN A 1 168 ? 0.319 -8.619 20.211 1.00 89.56 168 GLN A N 1
ATOM 1370 C CA . GLN A 1 168 ? 1.091 -7.651 20.999 1.00 89.56 168 GLN A CA 1
ATOM 1371 C C . GLN A 1 168 ? 1.265 -6.312 20.266 1.00 89.56 168 GLN A C 1
ATOM 1373 O O . GLN A 1 168 ? 1.139 -5.249 20.872 1.00 89.56 168 GLN A O 1
ATOM 1378 N N . GLN A 1 169 ? 1.554 -6.344 18.959 1.00 90.69 169 GLN A N 1
ATOM 1379 C CA . GLN A 1 169 ? 1.645 -5.128 18.147 1.00 90.69 169 GLN A CA 1
ATOM 1380 C C . GLN A 1 169 ? 0.292 -4.426 18.049 1.00 90.69 169 GLN A C 1
ATOM 1382 O O . GLN A 1 169 ? 0.243 -3.205 18.125 1.00 90.69 169 GLN A O 1
ATOM 1387 N N . TRP A 1 170 ? -0.792 -5.187 17.913 1.00 94.00 170 TRP A N 1
ATOM 1388 C CA . TRP A 1 170 ? -2.156 -4.682 17.861 1.00 94.00 170 TRP A CA 1
ATOM 1389 C C . TRP A 1 170 ? -2.556 -3.974 19.157 1.00 94.00 170 TRP A C 1
ATOM 1391 O O . TRP A 1 170 ? -3.069 -2.859 19.114 1.00 94.00 170 TRP A O 1
ATOM 1401 N N . GLU A 1 171 ? -2.274 -4.568 20.315 1.00 94.12 171 GLU A N 1
ATOM 1402 C CA . GLU A 1 171 ? -2.541 -3.953 21.620 1.00 94.12 171 GLU A CA 1
ATOM 1403 C C . GLU A 1 171 ? -1.718 -2.667 21.823 1.00 94.12 171 GLU A C 1
ATOM 1405 O O . GLU A 1 171 ? -2.250 -1.612 22.182 1.00 94.12 171 GLU A O 1
ATOM 1410 N N . ALA A 1 172 ? -0.420 -2.711 21.511 1.00 94.19 172 ALA A N 1
ATOM 1411 C CA . ALA A 1 172 ? 0.445 -1.534 21.578 1.00 94.19 172 ALA A CA 1
ATOM 1412 C C . ALA A 1 172 ? -0.011 -0.426 20.613 1.00 94.19 172 ALA A C 1
ATOM 1414 O O . ALA A 1 172 ? 0.007 0.752 20.957 1.00 94.19 172 ALA A O 1
ATOM 1415 N N . TYR A 1 173 ? -0.452 -0.797 19.414 1.00 95.19 173 TYR A N 1
ATOM 1416 C CA . TYR A 1 173 ? -0.945 0.132 18.409 1.00 95.19 173 TYR A CA 1
ATOM 1417 C C . TYR A 1 173 ? -2.268 0.784 18.830 1.00 95.19 173 TYR A C 1
ATOM 1419 O O . TYR A 1 173 ? -2.379 2.009 18.882 1.00 95.19 173 TYR A O 1
ATOM 1427 N N . THR A 1 174 ? -3.265 -0.022 19.191 1.00 95.25 174 THR A N 1
ATOM 1428 C CA . THR A 1 174 ? -4.599 0.461 19.582 1.00 95.25 174 THR A CA 1
ATOM 1429 C C . THR A 1 174 ? -4.562 1.302 20.858 1.00 95.25 174 THR A C 1
ATOM 1431 O O . THR A 1 174 ? -5.293 2.291 20.961 1.00 95.25 174 THR A O 1
ATOM 1434 N N . SER A 1 175 ? -3.658 1.002 21.796 1.00 93.44 175 SER A N 1
ATOM 1435 C CA . SER A 1 175 ? -3.439 1.827 22.992 1.00 93.44 175 SER A CA 1
ATOM 1436 C C . SER A 1 175 ? -2.827 3.204 22.696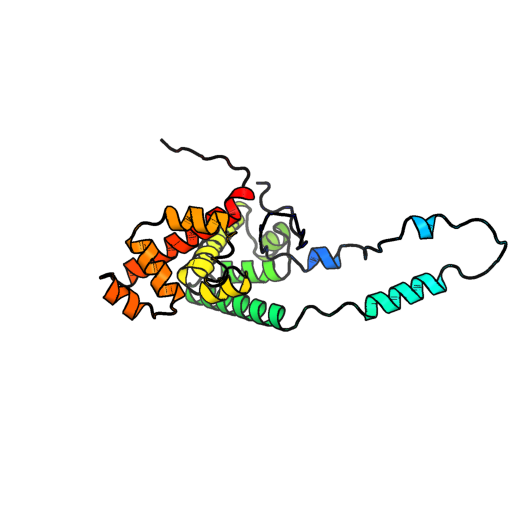 1.00 93.44 175 SER A C 1
ATOM 1438 O O . SER A 1 175 ? -3.039 4.134 23.473 1.00 93.44 175 SER A O 1
ATOM 1440 N N . GLN A 1 176 ? -2.157 3.394 21.558 1.00 94.12 176 GLN A N 1
ATOM 1441 C CA . GLN A 1 176 ? -1.623 4.699 21.140 1.00 94.12 176 GLN A CA 1
ATOM 1442 C C . GLN A 1 176 ? -2.623 5.546 20.344 1.00 94.12 176 GLN A C 1
ATOM 1444 O O . GLN A 1 176 ? -2.424 6.753 20.205 1.00 94.12 176 GLN A O 1
ATOM 1449 N N . LEU A 1 177 ? -3.699 4.941 19.830 1.00 94.81 177 LEU A N 1
ATOM 1450 C CA . LEU A 1 177 ? -4.733 5.664 19.093 1.00 94.81 177 LEU A CA 1
ATOM 1451 C C . LEU A 1 177 ? -5.479 6.649 19.996 1.00 94.81 177 LEU A C 1
ATOM 1453 O O . LEU A 1 177 ? -5.823 6.326 21.137 1.00 94.81 177 LEU A O 1
ATOM 1457 N N . ASP A 1 178 ? -5.781 7.831 19.453 1.00 93.44 178 ASP A N 1
ATOM 1458 C CA . ASP A 1 178 ? -6.657 8.791 20.121 1.00 93.44 178 ASP A CA 1
ATOM 1459 C C . ASP A 1 178 ? -8.103 8.258 20.219 1.00 93.44 178 ASP A C 1
ATOM 1461 O O . ASP A 1 178 ? -8.506 7.342 19.498 1.00 93.44 178 ASP A O 1
ATOM 1465 N N . GLU A 1 179 ? -8.913 8.832 21.111 1.00 92.69 179 GLU A N 1
ATOM 1466 C CA . GLU A 1 179 ? -10.289 8.371 21.362 1.00 92.69 179 GLU A CA 1
ATOM 1467 C C . GLU A 1 179 ? -11.158 8.352 20.091 1.00 92.69 179 GLU A C 1
ATOM 1469 O O . GLU A 1 179 ? -11.969 7.444 19.885 1.00 92.69 179 GLU A O 1
ATOM 1474 N N . LYS A 1 180 ? -10.954 9.316 19.184 1.00 91.06 180 LYS A N 1
ATOM 1475 C CA . LYS A 1 180 ? -11.702 9.392 17.923 1.00 91.06 180 LYS A CA 1
ATOM 1476 C C . LYS A 1 180 ? -11.220 8.350 16.916 1.00 91.06 180 LYS A C 1
ATOM 1478 O O . LYS A 1 180 ? -12.032 7.847 16.145 1.00 91.06 180 LYS A O 1
ATOM 1483 N N . GLN A 1 181 ? -9.925 8.045 16.885 1.00 94.50 181 GLN A N 1
ATOM 1484 C CA . GLN A 1 181 ? -9.344 6.990 16.058 1.00 94.50 181 GLN A CA 1
ATOM 1485 C C . GLN A 1 181 ? -9.787 5.608 16.536 1.00 94.50 181 GLN A C 1
ATOM 1487 O O . GLN A 1 181 ? -10.177 4.802 15.697 1.00 94.50 181 GLN A O 1
ATOM 1492 N N . ARG A 1 182 ? -9.808 5.360 17.853 1.00 95.12 182 ARG A N 1
ATOM 1493 C CA . ARG A 1 182 ? -10.362 4.119 18.421 1.00 95.12 182 ARG A CA 1
ATOM 1494 C C . ARG A 1 182 ? -11.837 3.964 18.079 1.00 95.12 182 ARG A C 1
ATOM 1496 O O . ARG A 1 182 ? -12.216 2.962 17.494 1.00 95.12 182 ARG A O 1
ATOM 1503 N N . SER A 1 183 ? -12.637 5.009 18.299 1.00 95.44 183 SER A N 1
ATOM 1504 C CA . SER A 1 183 ? -14.064 4.985 17.946 1.00 95.44 183 SER A CA 1
ATOM 1505 C C . SER A 1 183 ? -14.292 4.716 16.452 1.00 95.44 183 SER A C 1
ATOM 1507 O O . SER A 1 183 ? -15.196 3.974 16.077 1.00 95.44 183 SER A O 1
ATOM 1509 N N . LEU A 1 184 ? -13.472 5.311 15.577 1.00 96.69 184 LEU A N 1
ATOM 1510 C CA . LEU A 1 184 ? -13.506 5.042 14.137 1.00 96.69 184 LEU A CA 1
ATOM 1511 C C . LEU A 1 184 ? -13.153 3.580 13.826 1.00 96.69 184 LEU A C 1
ATOM 1513 O O . LEU A 1 184 ? -13.847 2.954 13.028 1.00 96.69 184 LEU A O 1
ATOM 1517 N N . LEU A 1 185 ? -12.098 3.052 14.447 1.00 95.75 185 LEU A N 1
ATOM 1518 C CA . LEU A 1 185 ? -11.660 1.672 14.275 1.00 95.75 185 LEU A CA 1
ATOM 1519 C C . LEU A 1 185 ? -12.738 0.677 14.719 1.00 95.75 185 LEU A C 1
ATOM 1521 O O . LEU A 1 185 ? -13.090 -0.209 13.943 1.00 95.75 185 LEU A O 1
ATOM 1525 N N . ASP A 1 186 ? -13.326 0.879 15.896 1.00 94.69 186 ASP A N 1
ATOM 1526 C CA . ASP A 1 186 ? -14.376 0.017 16.444 1.00 94.69 186 ASP A CA 1
ATOM 1527 C C . ASP A 1 186 ? -15.612 0.000 15.535 1.00 94.69 186 ASP A C 1
ATOM 1529 O O . ASP A 1 186 ? -16.158 -1.057 15.218 1.00 94.69 186 ASP A O 1
ATOM 1533 N N . LEU A 1 187 ? -16.042 1.171 15.050 1.00 96.06 187 LEU A N 1
ATOM 1534 C CA . LEU A 1 187 ? -17.181 1.274 14.135 1.00 96.06 187 LEU A CA 1
ATOM 1535 C C . LEU A 1 187 ? -16.903 0.600 12.781 1.00 96.06 187 LEU A C 1
ATOM 1537 O O . LEU A 1 187 ? -17.809 -0.007 12.204 1.00 96.06 187 LEU A O 1
ATOM 1541 N N . LYS A 1 188 ? -15.664 0.675 12.280 1.00 94.69 188 LYS A N 1
ATOM 1542 C CA . LYS A 1 188 ? -15.231 -0.037 11.067 1.00 94.69 188 LYS A CA 1
ATOM 1543 C C . LYS A 1 188 ? -15.202 -1.551 11.280 1.00 94.69 188 LYS A C 1
ATOM 1545 O O . LYS A 1 188 ? -15.683 -2.281 10.421 1.00 94.69 188 LYS A O 1
ATOM 1550 N N . GLN A 1 189 ? -14.715 -2.027 12.427 1.00 92.88 189 GLN A N 1
ATOM 1551 C CA . GLN A 1 189 ? -14.732 -3.454 12.778 1.00 92.88 189 GLN A CA 1
ATOM 1552 C C . GLN A 1 189 ? -16.155 -4.010 12.919 1.00 92.88 189 GLN A C 1
ATOM 1554 O O . GLN A 1 189 ? -16.405 -5.159 12.570 1.00 92.88 189 GLN A O 1
ATOM 1559 N N . GLN A 1 190 ? -17.107 -3.182 13.352 1.00 93.50 190 GLN A N 1
ATOM 1560 C CA . GLN A 1 190 ? -18.536 -3.518 13.374 1.00 93.50 190 GLN A CA 1
ATOM 1561 C C . GLN A 1 190 ? -19.194 -3.522 11.981 1.00 93.50 190 GLN A C 1
ATOM 1563 O O . GLN A 1 190 ? -20.396 -3.766 11.880 1.00 93.50 190 GLN A O 1
ATOM 1568 N N . GLY A 1 191 ? -18.455 -3.203 10.913 1.00 91.88 191 GLY A N 1
ATOM 1569 C CA . GLY A 1 191 ? -18.979 -3.153 9.547 1.00 91.88 191 GLY A CA 1
ATOM 1570 C C . GLY A 1 191 ? -19.937 -1.988 9.289 1.00 91.88 191 GLY A C 1
ATOM 1571 O O . GLY A 1 191 ? -20.783 -2.073 8.399 1.00 91.88 191 GLY A O 1
ATOM 1572 N N . GLN A 1 192 ? -19.862 -0.901 10.068 1.00 93.50 192 GLN A N 1
ATOM 1573 C CA . GLN A 1 192 ? -20.713 0.268 9.832 1.00 93.50 192 GLN A CA 1
ATOM 1574 C C . GLN A 1 192 ? -20.284 1.001 8.546 1.00 93.50 192 GLN A C 1
ATOM 1576 O O . GLN A 1 192 ? -19.087 1.183 8.316 1.00 93.50 192 GLN A O 1
ATOM 1581 N N . PRO A 1 193 ? -21.231 1.497 7.727 1.00 93.50 193 PRO A N 1
ATOM 1582 C CA . PRO A 1 193 ? -20.899 2.245 6.518 1.00 93.50 193 PRO A CA 1
ATOM 1583 C C . PRO A 1 193 ? -20.342 3.636 6.851 1.00 93.50 193 PRO A C 1
ATOM 1585 O O . PRO A 1 193 ? -20.800 4.290 7.793 1.00 93.50 193 PRO A O 1
ATOM 1588 N N . ASP A 1 194 ? -19.408 4.129 6.034 1.00 92.94 194 ASP A N 1
ATOM 1589 C CA . ASP A 1 194 ? -18.658 5.376 6.264 1.00 92.94 194 ASP A CA 1
ATOM 1590 C C . ASP A 1 194 ? -19.563 6.580 6.517 1.00 92.94 194 ASP A C 1
ATOM 1592 O O . ASP A 1 194 ? -19.293 7.377 7.412 1.00 92.94 194 ASP A O 1
ATOM 1596 N N . GLU A 1 195 ? -20.675 6.687 5.792 1.00 94.31 195 GLU A N 1
ATOM 1597 C CA . GLU A 1 195 ? -21.653 7.762 5.971 1.00 94.31 195 GLU A CA 1
ATOM 1598 C C . GLU A 1 195 ? -22.245 7.787 7.384 1.00 94.31 195 GLU A C 1
ATOM 1600 O O . GLU A 1 195 ? -22.447 8.855 7.968 1.00 94.31 195 GLU A O 1
ATOM 1605 N N . LYS A 1 196 ? -22.518 6.607 7.952 1.00 95.44 196 LYS A N 1
ATOM 1606 C CA . LYS A 1 196 ? -23.045 6.472 9.311 1.00 95.44 196 LYS A CA 1
ATOM 1607 C C . LYS A 1 196 ? -21.957 6.769 10.332 1.00 95.44 196 LYS A C 1
ATOM 1609 O O . LYS A 1 196 ? -22.210 7.522 11.265 1.00 95.44 196 LYS A O 1
ATOM 1614 N N . ILE A 1 197 ? -20.747 6.255 10.123 1.00 95.56 197 ILE A N 1
ATOM 1615 C CA . ILE A 1 197 ? -19.598 6.534 10.992 1.00 95.56 197 ILE A CA 1
ATOM 1616 C C . ILE A 1 197 ? -19.312 8.039 11.049 1.00 95.56 197 ILE A C 1
ATOM 1618 O O . ILE A 1 197 ? -19.153 8.603 12.129 1.00 95.56 197 ILE A O 1
ATOM 1622 N N . ALA A 1 198 ? -19.291 8.711 9.899 1.00 95.25 198 ALA A N 1
ATOM 1623 C CA . ALA A 1 198 ? -19.050 10.145 9.820 1.00 95.25 198 ALA A CA 1
ATOM 1624 C C . ALA A 1 198 ? -20.107 10.963 10.558 1.00 95.25 198 ALA A C 1
ATOM 1626 O O . ALA A 1 198 ? -19.749 11.890 11.283 1.00 95.25 198 ALA A O 1
ATOM 1627 N N . LYS A 1 199 ? -21.387 10.587 10.446 1.00 94.62 199 LYS A N 1
ATOM 1628 C CA . LYS A 1 199 ? -22.464 11.205 11.231 1.00 94.62 199 LYS A CA 1
ATOM 1629 C C . LYS A 1 199 ? -22.269 10.979 12.731 1.00 94.62 199 LYS A C 1
ATOM 1631 O O . LYS A 1 199 ? -22.332 11.943 13.485 1.00 94.62 199 LYS A O 1
ATOM 1636 N N . THR A 1 200 ? -21.977 9.748 13.155 1.00 94.00 200 THR A N 1
ATOM 1637 C CA . THR A 1 200 ? -21.757 9.401 14.571 1.00 94.00 200 THR A CA 1
ATOM 1638 C C . THR A 1 200 ? -20.581 10.167 15.180 1.00 94.00 200 THR A C 1
ATOM 1640 O O . THR A 1 200 ? -20.669 10.629 16.312 1.00 94.00 200 THR A O 1
ATOM 1643 N N . LEU A 1 201 ? -19.489 10.335 14.430 1.00 94.06 201 LEU A N 1
ATOM 1644 C CA . LEU A 1 201 ? -18.275 11.009 14.905 1.00 94.06 201 LEU A CA 1
ATOM 1645 C C . LEU A 1 201 ? -18.257 12.523 14.629 1.00 94.06 201 LEU A C 1
ATOM 1647 O O . LEU A 1 201 ? -17.285 13.194 14.988 1.00 94.06 201 LEU A O 1
ATOM 1651 N N . GLY A 1 202 ? -19.290 13.065 13.973 1.00 94.62 202 GLY A N 1
ATOM 1652 C CA . GLY A 1 202 ? -19.361 14.476 13.582 1.00 94.62 202 GLY A CA 1
ATOM 1653 C C . GLY A 1 202 ? -18.248 14.899 12.613 1.00 94.62 202 GLY A C 1
ATOM 1654 O O . GLY A 1 202 ? -17.711 16.000 12.730 1.00 94.62 202 GLY A O 1
ATOM 1655 N N . LEU A 1 203 ? -17.855 14.016 11.692 1.00 94.44 203 LEU A N 1
ATOM 1656 C CA . LEU A 1 203 ? -16.776 14.234 10.726 1.00 94.44 203 LEU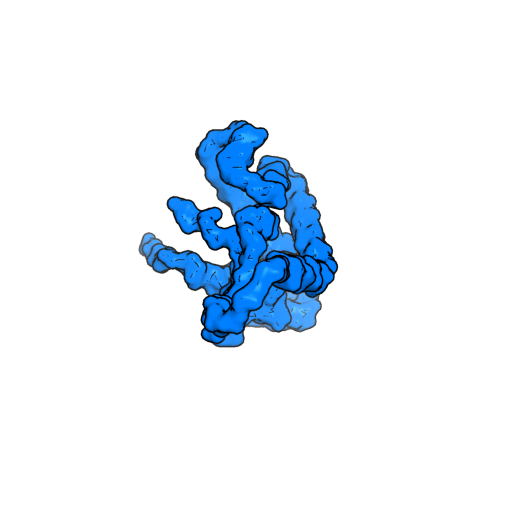 A CA 1
ATOM 1657 C C . LEU A 1 203 ? -17.331 14.438 9.315 1.00 94.44 203 LEU A C 1
ATOM 1659 O O . LEU A 1 203 ? -18.317 13.820 8.925 1.00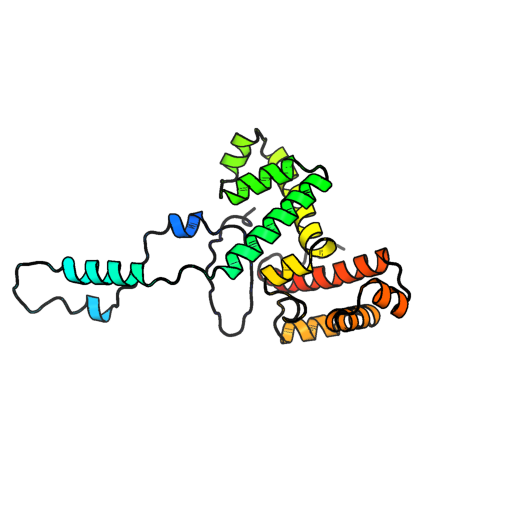 94.44 203 LEU A O 1
ATOM 1663 N N . SER A 1 204 ? -16.649 15.244 8.499 1.00 96.00 204 SER A N 1
ATOM 1664 C CA . SER A 1 204 ? -16.880 15.214 7.050 1.00 96.00 204 SER A CA 1
ATOM 1665 C C . SER A 1 204 ? -16.289 13.943 6.431 1.00 96.00 204 SER A C 1
ATOM 1667 O O . SER A 1 204 ? -15.375 13.331 6.992 1.00 96.00 204 SER A O 1
ATOM 1669 N N . MET A 1 205 ? -16.744 13.564 5.233 1.00 94.94 205 MET A N 1
ATOM 1670 C CA . MET A 1 205 ? -16.210 12.370 4.564 1.00 94.94 205 MET A CA 1
ATOM 1671 C C . MET A 1 205 ? -14.715 12.452 4.282 1.00 94.94 205 MET A C 1
ATOM 1673 O O . MET A 1 205 ? -13.989 11.492 4.529 1.00 94.94 205 MET A O 1
ATOM 1677 N N . ALA A 1 206 ? -14.225 13.626 3.889 1.00 93.38 206 ALA A N 1
ATOM 1678 C CA . ALA A 1 206 ? -12.796 13.850 3.707 1.00 93.38 206 ALA A CA 1
ATOM 1679 C C . ALA A 1 206 ? -12.006 13.696 5.021 1.00 93.38 206 ALA A C 1
ATOM 1681 O O . ALA A 1 206 ? -10.898 13.161 5.023 1.00 93.38 206 ALA A O 1
ATOM 1682 N N . GLN A 1 207 ? -12.563 14.140 6.154 1.00 94.69 207 GLN A N 1
ATOM 1683 C CA . GLN A 1 207 ? -11.922 13.977 7.463 1.00 94.69 207 GLN A CA 1
ATOM 1684 C C . GLN A 1 207 ? -11.905 12.516 7.912 1.00 94.69 207 GLN A C 1
ATOM 1686 O O . GLN A 1 207 ? -10.886 12.069 8.439 1.00 94.69 207 GLN A O 1
ATOM 1691 N N . LEU A 1 208 ? -13.000 11.782 7.695 1.00 95.25 208 LEU A N 1
ATOM 1692 C CA . LEU A 1 208 ? -13.074 10.354 7.990 1.00 95.25 208 LEU A CA 1
ATOM 1693 C C . LEU A 1 208 ? -12.041 9.582 7.168 1.00 95.25 208 LEU A C 1
ATOM 1695 O O . LEU A 1 208 ? -11.222 8.880 7.751 1.00 95.25 208 LEU A O 1
ATOM 1699 N N . GLN A 1 209 ? -12.002 9.790 5.848 1.00 93.19 209 GLN A N 1
ATOM 1700 C CA . GLN A 1 209 ? -11.026 9.148 4.962 1.00 93.19 209 GLN A CA 1
ATOM 1701 C C . GLN A 1 209 ? -9.587 9.476 5.365 1.00 93.19 209 GLN A C 1
ATOM 1703 O O . GLN A 1 209 ? -8.751 8.584 5.445 1.00 93.19 209 GLN A O 1
ATOM 1708 N N . LYS A 1 210 ? -9.290 10.743 5.686 1.00 93.56 210 LYS A N 1
ATOM 1709 C CA . LYS A 1 210 ? -7.953 11.156 6.135 1.00 93.56 210 LYS A CA 1
ATOM 1710 C C . LYS A 1 210 ? -7.547 10.489 7.452 1.00 93.56 210 LYS A C 1
ATOM 1712 O O . LYS A 1 210 ? -6.385 10.132 7.618 1.00 93.56 210 LYS A O 1
ATOM 1717 N N . ARG A 1 211 ? -8.474 10.352 8.404 1.00 95.12 211 ARG A N 1
ATOM 1718 C CA . ARG A 1 211 ? -8.214 9.666 9.681 1.00 95.12 211 ARG A CA 1
ATOM 1719 C C . ARG A 1 211 ? -8.034 8.168 9.473 1.00 95.12 211 ARG A C 1
ATOM 1721 O O . ARG A 1 211 ? -7.103 7.602 10.031 1.00 95.12 211 ARG A O 1
ATOM 1728 N N . TRP A 1 212 ? -8.884 7.561 8.649 1.00 95.69 212 TRP A N 1
ATOM 1729 C CA . TRP A 1 212 ? -8.807 6.143 8.323 1.00 95.69 212 TRP A CA 1
ATOM 1730 C C . TRP A 1 212 ? -7.501 5.790 7.615 1.00 95.69 212 TRP A C 1
ATOM 1732 O O . TRP A 1 212 ? -6.814 4.860 8.019 1.00 95.69 212 TRP A O 1
ATOM 1742 N N . PHE A 1 213 ? -7.097 6.608 6.644 1.00 93.25 213 PHE A N 1
ATOM 1743 C CA . PHE A 1 213 ? -5.805 6.487 5.980 1.00 93.25 213 PHE A CA 1
ATOM 1744 C C . PHE A 1 213 ? -4.648 6.449 6.975 1.00 93.25 213 PHE A C 1
ATOM 1746 O O . PHE A 1 213 ? -3.819 5.558 6.889 1.00 93.25 213 PHE A O 1
ATOM 1753 N N . LYS A 1 214 ? -4.619 7.372 7.945 1.00 93.81 214 LYS A N 1
ATOM 1754 C CA . LYS A 1 214 ? -3.568 7.405 8.971 1.00 93.81 214 LYS A CA 1
ATOM 1755 C C . LYS A 1 214 ? -3.546 6.147 9.836 1.00 93.81 214 LYS A C 1
ATOM 1757 O O . LYS A 1 214 ? -2.470 5.694 10.197 1.00 93.81 214 LYS A O 1
ATOM 1762 N N . ILE A 1 215 ? -4.717 5.600 10.171 1.00 95.06 215 ILE A N 1
ATOM 1763 C CA . ILE A 1 215 ? -4.814 4.342 10.921 1.00 95.06 215 ILE A CA 1
ATOM 1764 C C . ILE A 1 215 ? -4.153 3.218 10.106 1.00 95.06 215 ILE A C 1
ATOM 1766 O O . ILE A 1 215 ? -3.216 2.574 10.574 1.00 95.06 215 ILE A O 1
ATOM 1770 N N . LEU A 1 216 ? -4.564 3.042 8.848 1.00 92.12 216 LEU A N 1
ATOM 1771 C CA . LEU A 1 216 ? -3.993 2.009 7.981 1.00 92.12 216 LEU A CA 1
ATOM 1772 C C . LEU A 1 216 ? -2.497 2.223 7.698 1.00 92.12 216 LEU A C 1
ATOM 1774 O O . LEU A 1 216 ? -1.736 1.260 7.681 1.00 92.12 216 LEU A O 1
ATOM 1778 N N . GLU A 1 217 ? -2.070 3.470 7.496 1.00 89.12 217 GLU A N 1
ATOM 1779 C CA . GLU A 1 217 ? -0.672 3.849 7.272 1.00 89.12 217 GLU A CA 1
ATOM 1780 C C . GLU A 1 217 ? 0.199 3.469 8.473 1.00 89.12 217 GLU A C 1
ATOM 1782 O O . GLU A 1 217 ? 1.206 2.794 8.291 1.00 89.12 217 GLU A O 1
ATOM 1787 N N . GLN A 1 218 ? -0.225 3.790 9.699 1.00 91.44 218 GLN A N 1
ATOM 1788 C CA . GLN A 1 218 ? 0.499 3.405 10.914 1.00 91.44 218 GLN A CA 1
ATOM 1789 C C . GLN A 1 218 ? 0.578 1.883 11.085 1.00 91.44 218 GLN A C 1
ATOM 1791 O O . GLN A 1 218 ? 1.640 1.354 11.409 1.00 91.44 218 GLN A O 1
ATOM 1796 N N . ALA A 1 219 ? -0.515 1.156 10.836 1.00 89.75 219 ALA A N 1
ATOM 1797 C CA . ALA A 1 219 ? -0.496 -0.306 10.889 1.00 89.75 219 ALA A CA 1
ATOM 1798 C C . ALA A 1 219 ? 0.455 -0.898 9.829 1.00 89.75 219 ALA A C 1
ATOM 1800 O O . ALA A 1 219 ? 1.240 -1.806 10.115 1.00 89.75 219 ALA A O 1
ATOM 1801 N N . TRP A 1 220 ? 0.440 -0.343 8.613 1.00 85.94 220 TRP A N 1
ATOM 1802 C CA . TRP A 1 220 ? 1.369 -0.705 7.546 1.00 85.94 220 TRP A CA 1
ATOM 1803 C C . TRP A 1 220 ? 2.825 -0.408 7.930 1.00 85.94 220 TRP A C 1
ATOM 1805 O O . TRP A 1 220 ? 3.695 -1.250 7.706 1.00 85.94 220 TRP A O 1
ATOM 1815 N N . GLU A 1 221 ? 3.108 0.743 8.540 1.00 84.62 221 GLU A N 1
ATOM 1816 C CA . GLU A 1 221 ? 4.442 1.094 9.033 1.00 84.62 221 GLU A CA 1
ATOM 1817 C C . GLU A 1 221 ? 4.909 0.116 10.107 1.00 84.62 221 GLU A C 1
ATOM 1819 O O . GLU A 1 221 ? 6.010 -0.410 9.990 1.00 84.62 221 GLU A O 1
ATOM 1824 N N . ILE A 1 222 ? 4.082 -0.214 11.104 1.00 85.50 222 ILE A N 1
ATOM 1825 C CA . ILE A 1 222 ? 4.445 -1.172 12.162 1.00 85.50 222 ILE A CA 1
ATOM 1826 C C . ILE A 1 222 ? 4.813 -2.529 11.553 1.00 85.50 222 ILE A C 1
ATOM 1828 O O . ILE A 1 222 ? 5.874 -3.072 11.875 1.00 85.50 222 ILE A O 1
ATOM 1832 N N . ARG A 1 223 ? 4.001 -3.039 10.618 1.00 82.19 223 ARG A N 1
ATOM 1833 C CA . ARG A 1 223 ? 4.254 -4.310 9.920 1.00 82.19 223 ARG A CA 1
ATOM 1834 C C . ARG A 1 223 ? 5.570 -4.303 9.135 1.00 82.19 223 ARG A C 1
ATOM 1836 O O . ARG A 1 223 ? 6.274 -5.311 9.109 1.00 82.19 223 ARG A O 1
ATOM 1843 N N . ASN A 1 224 ? 5.920 -3.171 8.522 1.00 75.69 224 ASN A N 1
ATOM 1844 C CA . ASN A 1 224 ? 7.091 -3.041 7.646 1.00 75.69 224 ASN A CA 1
ATOM 1845 C C . ASN A 1 224 ? 8.323 -2.397 8.318 1.00 75.69 224 ASN A C 1
ATOM 1847 O O . ASN A 1 224 ? 9.400 -2.358 7.723 1.00 75.69 224 ASN A O 1
ATOM 1851 N N . SER A 1 225 ? 8.203 -1.914 9.555 1.00 69.31 225 SER A N 1
ATOM 1852 C CA . SER A 1 225 ? 9.260 -1.195 10.283 1.00 69.31 225 SER A CA 1
ATOM 1853 C C . SER A 1 225 ? 10.478 -2.072 10.577 1.00 69.31 225 SER A C 1
ATOM 1855 O O . SER A 1 225 ? 11.610 -1.613 10.483 1.00 69.31 225 SER A O 1
ATOM 1857 N N . LEU A 1 226 ? 10.273 -3.367 10.836 1.00 52.09 226 LEU A N 1
ATOM 1858 C CA . LEU A 1 226 ? 11.355 -4.329 11.082 1.00 52.09 226 LEU A CA 1
ATOM 1859 C C . LEU A 1 226 ? 12.136 -4.711 9.813 1.00 52.09 226 LEU A C 1
ATOM 1861 O O . LEU A 1 226 ? 13.208 -5.303 9.906 1.00 52.09 226 LEU A O 1
ATOM 1865 N N . VAL A 1 227 ? 11.602 -4.392 8.634 1.00 44.72 227 VAL A N 1
ATOM 1866 C CA . VAL A 1 227 ? 12.202 -4.707 7.326 1.00 44.72 227 VAL A CA 1
ATOM 1867 C C . VAL A 1 227 ? 13.179 -3.614 6.895 1.00 44.72 227 VAL A C 1
ATOM 1869 O O . VAL A 1 227 ? 14.121 -3.863 6.143 1.00 44.72 227 VAL A O 1
ATOM 1872 N N . SER A 1 228 ? 12.985 -2.396 7.394 1.00 39.81 228 SER A N 1
ATOM 1873 C CA . SER A 1 228 ? 13.839 -1.263 7.077 1.00 39.81 228 SER A CA 1
ATOM 1874 C C . SER A 1 228 ? 14.810 -1.068 8.232 1.00 39.81 228 SER A C 1
ATOM 1876 O O . SER A 1 228 ? 14.475 -0.447 9.232 1.00 39.81 228 SER A O 1
ATOM 1878 N N . GLY A 1 229 ? 16.036 -1.576 8.098 1.00 33.94 229 GLY A N 1
ATOM 1879 C CA . GLY A 1 229 ? 17.176 -1.226 8.958 1.00 33.94 229 GLY A CA 1
ATOM 1880 C C . GLY A 1 229 ? 17.589 0.252 8.847 1.00 33.94 229 GLY A C 1
ATOM 1881 O O . GLY A 1 229 ? 18.771 0.566 8.780 1.00 33.94 229 GLY A O 1
ATOM 1882 N N . SER A 1 230 ? 16.624 1.162 8.772 1.00 32.34 230 SER A N 1
ATOM 1883 C CA . SER A 1 230 ? 16.781 2.603 8.837 1.00 32.34 230 SER A CA 1
ATOM 1884 C C . SER A 1 230 ? 16.295 3.038 10.211 1.00 32.34 230 SER A C 1
ATOM 1886 O O . SER A 1 230 ? 15.093 3.159 10.448 1.00 32.34 230 SER A O 1
ATOM 1888 N N . GLY A 1 231 ? 17.252 3.232 11.119 1.00 29.69 231 GLY A N 1
ATOM 1889 C CA . GLY A 1 231 ? 17.015 3.935 12.369 1.00 29.69 231 GLY A CA 1
ATOM 1890 C C . GLY A 1 231 ? 16.337 5.278 12.113 1.00 29.69 231 GLY A C 1
ATOM 1891 O O . GLY A 1 231 ? 16.488 5.879 11.046 1.00 29.69 231 GLY A O 1
ATOM 1892 N N . ALA A 1 232 ? 15.562 5.706 13.104 1.00 32.03 232 ALA A N 1
ATOM 1893 C CA . ALA A 1 232 ? 14.893 6.991 13.149 1.00 32.03 232 ALA A CA 1
ATOM 1894 C C . ALA A 1 232 ? 15.796 8.116 12.620 1.00 32.03 232 ALA A C 1
ATOM 1896 O O . ALA A 1 232 ? 16.805 8.459 13.233 1.00 32.03 232 ALA A O 1
ATOM 1897 N N . SER A 1 233 ? 15.411 8.713 11.493 1.00 29.50 233 SER A N 1
ATOM 1898 C CA . SER A 1 233 ? 15.864 10.056 11.154 1.00 29.50 233 SER A CA 1
ATOM 1899 C C . SER A 1 233 ? 15.016 11.018 11.974 1.00 29.50 233 SER A C 1
ATOM 1901 O O . SER A 1 233 ? 13.953 11.453 11.537 1.00 29.50 233 SER A O 1
ATOM 1903 N N . THR A 1 234 ? 15.469 11.307 13.190 1.00 30.25 234 THR A N 1
ATOM 1904 C CA . THR A 1 234 ? 15.075 12.508 13.925 1.00 30.25 234 THR A CA 1
ATOM 1905 C C . THR A 1 234 ? 15.396 13.714 13.054 1.00 30.25 234 THR A C 1
ATOM 1907 O O . THR A 1 234 ? 16.565 13.988 12.789 1.00 30.25 234 THR A O 1
ATOM 1910 N N . HIS A 1 235 ? 14.364 14.401 12.581 1.00 28.30 235 HIS A N 1
ATOM 1911 C CA . HIS A 1 235 ? 14.505 15.761 12.091 1.00 28.30 235 HIS A CA 1
ATOM 1912 C C . HIS A 1 235 ? 14.073 16.678 13.238 1.00 28.30 235 HIS A C 1
ATOM 1914 O O . HIS A 1 235 ? 12.886 16.733 13.568 1.00 28.30 235 HIS A O 1
ATOM 1920 N N . GLU A 1 236 ? 15.064 17.293 13.888 1.00 26.92 236 GLU A N 1
ATOM 1921 C CA . GLU A 1 236 ? 14.909 18.624 14.491 1.00 26.92 236 GLU A CA 1
ATOM 1922 C C . GLU A 1 236 ? 14.567 19.655 13.405 1.00 26.92 236 GLU A C 1
ATOM 1924 O O . GLU A 1 236 ? 14.992 19.457 12.234 1.00 26.92 236 GLU A O 1
#

Foldseek 3Di:
DPPPPDDDDDPDDDVPDQFFDPDLDHDVVVVPDDPDDDDDPVVVPPPDDDDDDDDPPPPVVVVVVVVVVPDDDPDVVLVVLVVVLLVVLLVLCVVVVNVVLSLVVVCVNVVDDLVRNCVVVVHDPVRSVVSVVVNVVSVLCCCQQNPVQSNQVSSVLHLVCLNSDDPVRSVVLLVPDDPLLNLLSVCVSVVHDLVVNCVVSVHDSVRSSVSSSVSSVVSVCSSCVVVDPDPDPDDD